Protein AF-F4G3K6-F1 (afdb_monomer_lite)

Organism: Metallosphaera cuprina (strain Ar-4) (NCBI:txid1006006)

Foldseek 3Di:
DDDDDPPPCPQAPFAPQDPVNLVVLVVVLVVCVVVVVDDDDPDSSVSLVSLLVSLLCCLVPCPVDDPVVNLVVNCVSCVPSHNLRPARDLVSVLVSCVVPVVCLVVLLVSLLVSLVPPQPPDQDPAPVSLLVSVLVSVCRNHVDPDSPQWDWADDPQKIKIKGFLLVNFFSCFVRHVQVSVVSSCVVSPWAWPDFDDGNGITMTMTGDDD

Sequence (210 aa):
MSKKKNDNSKGRVLLPVNKRHELELKEIMKQMIDRGYLSKTSDWKSFIDEAIESLITLVKVSPEHSFAERVEIFRDLYSSKLMGLVPFPLNSLQEIIEKYPEFSNEIVSIYFSLFKHNFLIDTPNNISEMLSLVKRFFIAITPLPNAQNVIVKQNGSCGTFIIFASYFGKNLSERVYLPLLRSILDEIKAEVKSLKGDNITIEAVVCTRS

Structure (mmCIF, N/CA/C/O backbone):
data_AF-F4G3K6-F1
#
_entry.id   AF-F4G3K6-F1
#
loop_
_atom_site.group_PDB
_atom_site.id
_atom_site.type_symbol
_atom_site.label_atom_id
_atom_site.label_alt_id
_atom_site.label_comp_id
_atom_site.label_asym_id
_atom_site.label_entity_id
_atom_site.label_seq_id
_atom_site.pdbx_PDB_ins_code
_atom_site.Cartn_x
_atom_site.Cartn_y
_atom_site.Cartn_z
_atom_site.occupancy
_atom_site.B_iso_or_equiv
_atom_site.auth_seq_id
_atom_site.auth_comp_id
_atom_site.auth_asym_id
_atom_site.auth_atom_id
_atom_site.pdbx_PDB_model_num
ATOM 1 N N . MET A 1 1 ? 35.139 -30.779 7.450 1.00 32.25 1 MET A N 1
ATOM 2 C CA . MET A 1 1 ? 34.405 -29.639 8.048 1.00 32.25 1 MET A CA 1
ATOM 3 C C . MET A 1 1 ? 33.811 -28.806 6.924 1.00 32.25 1 MET A C 1
ATOM 5 O O . MET A 1 1 ? 34.507 -27.992 6.331 1.00 32.25 1 MET A O 1
ATOM 9 N N . SER A 1 2 ? 32.555 -29.065 6.569 1.00 29.67 2 SER A N 1
ATOM 10 C CA . SER A 1 2 ? 31.879 -28.343 5.489 1.00 29.67 2 SER A CA 1
ATOM 11 C C . SER A 1 2 ? 31.323 -27.031 6.033 1.00 29.67 2 SER A C 1
ATOM 13 O O . SER A 1 2 ? 30.461 -27.033 6.911 1.00 29.67 2 SER A O 1
ATOM 15 N N . LYS A 1 3 ? 31.851 -25.908 5.535 1.00 31.09 3 LYS A N 1
ATOM 16 C CA . LYS A 1 3 ? 31.335 -24.564 5.809 1.00 31.09 3 LYS A CA 1
ATOM 17 C C . LYS A 1 3 ? 29.882 -24.499 5.329 1.00 31.09 3 LYS A C 1
ATOM 19 O O 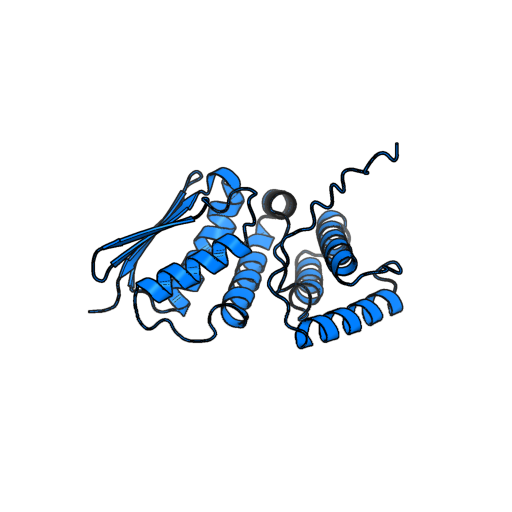. LYS A 1 3 ? 29.634 -24.514 4.125 1.00 31.09 3 LYS A O 1
ATOM 24 N N . LYS A 1 4 ? 28.930 -24.429 6.265 1.00 29.78 4 LYS A N 1
ATOM 25 C CA . LYS A 1 4 ? 27.552 -24.016 5.977 1.00 29.78 4 LYS A CA 1
ATOM 26 C C . LYS A 1 4 ? 27.622 -22.606 5.390 1.00 29.78 4 LYS A C 1
ATOM 28 O O . LYS A 1 4 ? 27.988 -21.665 6.091 1.00 29.78 4 LYS A O 1
ATOM 33 N N . LYS A 1 5 ? 27.335 -22.481 4.093 1.00 32.91 5 LYS A N 1
ATOM 34 C CA . LYS A 1 5 ? 27.009 -21.195 3.476 1.00 32.91 5 LYS A CA 1
ATOM 35 C C . LYS A 1 5 ? 25.833 -20.622 4.265 1.00 32.91 5 LYS A C 1
ATOM 37 O O . LYS A 1 5 ? 24.791 -21.265 4.349 1.00 32.91 5 LYS A O 1
ATOM 42 N N . ASN A 1 6 ? 26.039 -19.461 4.879 1.00 28.31 6 ASN A N 1
ATOM 43 C CA . ASN A 1 6 ? 24.948 -18.635 5.375 1.00 28.31 6 ASN A CA 1
ATOM 44 C C . ASN A 1 6 ? 24.113 -18.247 4.158 1.00 28.31 6 ASN A C 1
ATOM 46 O O . ASN A 1 6 ? 24.557 -17.460 3.320 1.00 28.31 6 ASN A O 1
ATOM 50 N N . ASP A 1 7 ? 22.949 -18.869 4.048 1.00 32.28 7 ASP A N 1
ATOM 51 C CA . ASP A 1 7 ? 21.944 -18.547 3.056 1.00 32.28 7 ASP A CA 1
ATOM 52 C C . ASP A 1 7 ? 21.318 -17.209 3.460 1.00 32.28 7 ASP A C 1
ATOM 54 O O . ASP A 1 7 ? 20.392 -17.131 4.263 1.00 32.28 7 ASP A O 1
ATOM 58 N N . ASN A 1 8 ? 21.907 -16.119 2.970 1.00 32.47 8 ASN A N 1
ATOM 59 C CA . ASN A 1 8 ? 21.356 -14.771 3.074 1.00 32.47 8 ASN A CA 1
ATOM 60 C C . ASN A 1 8 ? 20.236 -14.589 2.034 1.00 32.47 8 ASN A C 1
ATOM 62 O O . ASN A 1 8 ? 20.185 -13.579 1.333 1.00 32.47 8 ASN A O 1
ATOM 66 N N . SER A 1 9 ? 19.321 -15.555 1.924 1.00 35.50 9 SER A N 1
ATOM 67 C CA . SER A 1 9 ? 18.089 -15.403 1.161 1.00 35.50 9 SER A CA 1
ATOM 68 C C . SER A 1 9 ? 17.163 -14.450 1.925 1.00 35.50 9 SER A C 1
ATOM 70 O O . SER A 1 9 ? 16.192 -14.860 2.562 1.00 35.50 9 SER A O 1
ATOM 72 N N . LYS A 1 10 ? 17.470 -13.149 1.886 1.00 38.12 10 LYS A N 1
ATOM 73 C CA . LYS A 1 10 ? 16.529 -12.073 2.221 1.00 38.12 10 LYS A CA 1
ATOM 74 C C . LYS A 1 10 ? 15.458 -12.003 1.126 1.00 38.12 10 LYS A C 1
ATOM 76 O O . LYS A 1 10 ? 15.340 -11.005 0.427 1.00 38.12 10 LYS A O 1
ATOM 81 N N . GLY A 1 11 ? 14.724 -13.096 0.936 1.00 43.34 11 GLY A N 1
ATOM 82 C CA . GLY A 1 11 ? 13.538 -13.103 0.097 1.00 43.34 11 GLY A CA 1
ATOM 83 C C . GLY A 1 11 ? 12.488 -12.200 0.732 1.00 43.34 11 GLY A C 1
ATOM 84 O O . GLY A 1 11 ? 12.321 -12.199 1.956 1.00 43.34 11 GLY A O 1
ATOM 85 N N . ARG A 1 12 ? 11.799 -11.407 -0.091 1.00 53.72 12 ARG A N 1
ATOM 86 C CA . ARG A 1 12 ? 10.642 -10.628 0.359 1.00 53.72 12 ARG A CA 1
ATOM 87 C C . ARG A 1 12 ? 9.586 -11.570 0.940 1.00 53.72 12 ARG A C 1
ATOM 89 O O . ARG A 1 12 ? 9.411 -12.697 0.473 1.00 53.72 12 ARG A O 1
ATOM 96 N N . VAL A 1 13 ? 8.865 -11.099 1.954 1.00 52.12 13 VAL A N 1
ATOM 97 C CA . VAL A 1 13 ? 7.686 -11.807 2.459 1.00 52.12 13 VAL A CA 1
ATOM 98 C C . VAL A 1 13 ? 6.598 -11.675 1.400 1.00 52.12 13 VAL A C 1
ATOM 100 O O . VAL A 1 13 ? 5.958 -10.634 1.280 1.00 52.12 13 VAL A O 1
ATOM 103 N N . LEU A 1 14 ? 6.429 -12.718 0.591 1.00 56.72 14 LEU A N 1
ATOM 104 C CA . LEU A 1 14 ? 5.283 -12.834 -0.301 1.00 56.72 14 LEU A CA 1
ATOM 105 C C . LEU A 1 14 ? 4.022 -12.991 0.554 1.00 56.72 14 LEU A C 1
ATOM 107 O O . LEU A 1 14 ? 4.034 -13.727 1.547 1.00 56.72 14 LEU A O 1
ATOM 111 N N . LEU A 1 15 ? 2.929 -12.324 0.165 1.00 56.03 15 LEU A N 1
ATOM 112 C CA . LEU A 1 15 ? 1.615 -12.642 0.721 1.00 56.03 15 LEU A CA 1
ATOM 113 C C . LEU A 1 15 ? 1.357 -14.150 0.559 1.00 56.03 15 LEU A C 1
ATOM 115 O O . LEU A 1 15 ? 1.820 -14.726 -0.425 1.00 56.03 15 LEU A O 1
ATOM 119 N N . PRO A 1 16 ? 0.639 -14.814 1.482 1.00 55.28 16 PRO A N 1
ATOM 120 C CA . PRO A 1 16 ? 0.283 -16.219 1.325 1.00 55.28 16 PRO A CA 1
ATOM 121 C C . PRO A 1 16 ? -0.436 -16.448 -0.011 1.00 55.28 16 PRO A C 1
ATOM 123 O O . PRO A 1 16 ? -1.607 -16.111 -0.180 1.00 55.28 16 PRO A O 1
ATOM 126 N N . VAL A 1 17 ? 0.286 -17.008 -0.979 1.00 58.66 17 VAL A N 1
ATOM 127 C CA . VAL A 1 17 ? -0.231 -17.304 -2.313 1.00 58.66 17 VAL A CA 1
ATOM 128 C C . VAL A 1 17 ? -0.904 -18.671 -2.243 1.00 58.66 17 VAL A C 1
ATOM 130 O O . VAL A 1 17 ? -0.267 -19.671 -1.913 1.00 58.66 17 VAL A O 1
ATOM 133 N N . ASN A 1 18 ? -2.209 -18.736 -2.511 1.00 60.22 18 ASN A N 1
ATOM 134 C CA . ASN A 1 18 ? -2.885 -20.027 -2.611 1.00 60.22 18 ASN A CA 1
ATOM 135 C C . ASN A 1 18 ? -2.403 -20.782 -3.873 1.00 60.22 18 ASN A C 1
ATOM 137 O O . ASN A 1 18 ? -1.898 -20.179 -4.820 1.00 60.22 18 ASN A O 1
ATOM 141 N N . LYS A 1 19 ? -2.580 -22.110 -3.920 1.00 68.12 19 LYS A N 1
ATOM 142 C CA . LYS A 1 19 ? -2.112 -22.938 -5.054 1.00 68.12 19 LYS A CA 1
ATOM 143 C C . LYS A 1 19 ? -2.652 -22.482 -6.415 1.00 68.12 19 LYS A C 1
ATOM 145 O O . LYS A 1 19 ? -1.994 -22.684 -7.428 1.00 68.12 19 LYS A O 1
ATOM 150 N N . ARG A 1 20 ? -3.846 -21.886 -6.445 1.00 61.09 20 ARG A N 1
ATOM 151 C CA . ARG A 1 20 ? -4.454 -21.361 -7.670 1.00 61.09 20 ARG A CA 1
ATOM 152 C C . ARG A 1 20 ? -3.696 -20.132 -8.175 1.00 61.09 20 ARG A C 1
ATOM 154 O O . ARG A 1 20 ? -3.314 -20.105 -9.336 1.00 61.09 20 ARG A O 1
ATOM 161 N N . HIS A 1 21 ? -3.422 -19.169 -7.301 1.00 59.19 21 HIS A N 1
ATOM 162 C CA . HIS A 1 21 ? -2.632 -17.985 -7.627 1.00 59.19 21 HIS A CA 1
ATOM 163 C C . HIS A 1 21 ? -1.200 -18.363 -8.030 1.00 59.19 21 HIS A C 1
ATOM 165 O O . HIS A 1 21 ? -0.659 -17.777 -8.956 1.00 59.19 21 HIS A O 1
ATOM 171 N N . GLU A 1 22 ? -0.601 -19.385 -7.411 1.00 65.62 22 GLU A N 1
ATOM 172 C CA . GLU A 1 22 ? 0.724 -19.878 -7.814 1.00 65.62 22 GLU A CA 1
ATOM 173 C C . GLU A 1 22 ? 0.734 -20.412 -9.259 1.00 65.62 22 GLU A C 1
ATOM 175 O O . GLU A 1 22 ? 1.668 -20.146 -10.015 1.00 65.62 22 GLU A O 1
ATOM 180 N N . LEU A 1 23 ? -0.307 -21.147 -9.664 1.00 67.19 23 LEU A N 1
ATOM 181 C CA . LEU A 1 23 ? -0.449 -21.636 -11.040 1.00 67.19 23 LEU A CA 1
ATOM 182 C C . LEU A 1 23 ? -0.657 -20.489 -12.036 1.00 67.19 23 LEU A C 1
ATOM 184 O O . LEU A 1 23 ? -0.037 -20.486 -13.096 1.00 67.19 23 LEU A O 1
ATOM 188 N N . GLU A 1 24 ? -1.481 -19.502 -11.680 1.00 60.66 24 GLU A N 1
ATOM 189 C CA . GLU A 1 24 ? -1.705 -18.304 -12.498 1.00 60.66 24 GLU A CA 1
ATOM 190 C C . GLU A 1 24 ? -0.399 -17.501 -12.671 1.00 60.66 24 GLU A C 1
ATOM 192 O O . GLU A 1 24 ? -0.051 -17.120 -13.789 1.00 60.66 24 GLU A O 1
ATOM 197 N N . LEU A 1 25 ? 0.383 -17.333 -11.597 1.00 65.88 25 LEU A N 1
ATOM 198 C CA . LEU A 1 25 ? 1.692 -16.670 -11.625 1.00 65.88 25 LEU A CA 1
ATOM 199 C C . LEU A 1 25 ? 2.690 -17.380 -12.546 1.00 65.88 25 LEU A C 1
ATOM 201 O O . LEU A 1 25 ? 3.390 -16.729 -13.321 1.00 65.88 25 LEU A O 1
ATOM 205 N N . LYS A 1 26 ? 2.737 -18.715 -12.492 1.00 70.75 26 LYS A N 1
ATOM 206 C CA . LYS A 1 26 ? 3.597 -19.531 -13.361 1.00 70.75 26 LYS A CA 1
ATOM 207 C C . LYS A 1 26 ? 3.221 -19.412 -14.838 1.00 70.75 26 LYS A C 1
ATOM 209 O O . LYS A 1 26 ? 4.112 -19.387 -15.685 1.00 70.75 26 LYS A O 1
ATOM 214 N N . GLU A 1 27 ? 1.930 -19.321 -15.149 1.00 68.44 27 GLU A N 1
ATOM 215 C CA . GLU A 1 27 ? 1.467 -19.177 -16.531 1.00 68.44 27 GLU A CA 1
ATOM 216 C C . GLU A 1 27 ? 1.848 -17.815 -17.116 1.00 68.44 27 GLU A C 1
ATOM 218 O O . GLU A 1 27 ? 2.328 -17.737 -18.245 1.00 68.44 27 GLU A O 1
ATOM 223 N N . ILE A 1 28 ? 1.721 -16.731 -16.350 1.00 61.53 28 ILE A N 1
ATOM 224 C CA . ILE A 1 28 ? 2.100 -15.420 -16.887 1.00 61.53 28 ILE A CA 1
ATOM 225 C C . ILE A 1 28 ? 3.625 -15.233 -16.898 1.00 61.53 28 ILE A C 1
ATOM 227 O O . ILE A 1 28 ? 4.147 -14.631 -17.836 1.00 61.53 28 ILE A O 1
ATOM 231 N N . MET A 1 29 ? 4.365 -15.823 -15.949 1.00 67.12 29 MET A N 1
ATOM 232 C CA . MET A 1 29 ? 5.828 -15.928 -16.046 1.00 67.12 29 MET A CA 1
ATOM 233 C C . MET A 1 29 ? 6.249 -16.495 -17.403 1.00 67.12 29 MET A C 1
ATOM 235 O O . MET A 1 29 ? 7.098 -15.919 -18.083 1.00 67.12 29 MET A O 1
ATOM 239 N N . LYS A 1 30 ? 5.600 -17.580 -17.837 1.00 68.38 30 LYS A N 1
ATOM 240 C CA . LYS A 1 30 ? 5.835 -18.181 -19.151 1.00 68.38 30 LYS A CA 1
ATOM 241 C C . LYS A 1 30 ? 5.518 -17.205 -20.291 1.00 68.38 30 LYS A C 1
ATOM 243 O O . LYS A 1 30 ? 6.352 -17.025 -21.169 1.00 68.38 30 LYS A O 1
ATOM 248 N N . GLN A 1 31 ? 4.383 -16.504 -20.238 1.00 59.69 31 GLN A N 1
ATOM 249 C CA . GLN A 1 31 ? 4.015 -15.508 -21.256 1.00 59.69 31 GLN A CA 1
ATOM 250 C C . GLN A 1 31 ? 5.006 -14.334 -21.350 1.00 59.69 31 GLN A C 1
ATOM 252 O O . GLN A 1 31 ? 5.280 -13.856 -22.448 1.00 59.69 31 GLN A O 1
ATOM 257 N N . MET A 1 32 ? 5.550 -13.853 -20.228 1.00 56.53 32 MET A N 1
ATOM 258 C CA . MET A 1 32 ? 6.531 -12.758 -20.222 1.00 56.53 32 MET A CA 1
ATOM 259 C C . MET A 1 32 ? 7.898 -13.193 -20.760 1.00 56.53 32 MET A C 1
ATOM 261 O O . MET A 1 32 ? 8.538 -12.418 -21.472 1.00 56.53 32 MET A O 1
ATOM 265 N N . ILE A 1 33 ? 8.312 -14.432 -20.475 1.00 63.88 33 ILE A N 1
ATOM 266 C CA . ILE A 1 33 ? 9.505 -15.049 -21.074 1.00 63.88 33 ILE A CA 1
ATOM 267 C C . ILE A 1 33 ? 9.313 -15.197 -22.589 1.00 63.88 33 ILE A C 1
ATOM 269 O O . ILE A 1 33 ? 10.181 -14.788 -23.357 1.00 63.88 33 ILE A O 1
ATOM 273 N N . ASP A 1 34 ? 8.162 -15.715 -23.025 1.00 63.72 34 ASP A N 1
ATOM 274 C CA . ASP A 1 34 ? 7.855 -15.928 -24.446 1.00 63.72 34 ASP A CA 1
ATOM 275 C C . ASP A 1 34 ? 7.817 -14.607 -25.239 1.00 63.72 34 ASP A C 1
ATOM 277 O O . ASP A 1 34 ? 8.169 -14.575 -26.418 1.00 63.72 34 ASP A O 1
ATOM 281 N N . ARG A 1 35 ? 7.433 -13.500 -24.591 1.00 54.06 35 ARG A N 1
ATOM 282 C CA . ARG A 1 35 ? 7.430 -12.146 -25.175 1.00 54.06 35 ARG A CA 1
ATOM 283 C C . ARG A 1 35 ? 8.773 -11.411 -25.062 1.00 54.06 35 ARG A C 1
ATOM 285 O O . ARG A 1 35 ? 8.878 -10.284 -25.532 1.00 54.06 35 ARG A O 1
ATOM 292 N N . GLY A 1 36 ? 9.788 -12.021 -24.449 1.00 52.25 36 GLY A N 1
ATOM 293 C CA . GLY A 1 36 ? 11.125 -11.437 -24.312 1.00 52.25 36 GLY A CA 1
ATOM 294 C C . GLY A 1 36 ? 11.237 -10.315 -23.276 1.00 52.25 36 GLY A C 1
ATOM 295 O O . GLY A 1 36 ? 12.248 -9.618 -23.252 1.00 52.25 36 GLY A O 1
ATOM 296 N N . TYR A 1 37 ? 10.232 -10.136 -22.412 1.00 48.31 37 TYR A N 1
ATOM 297 C CA . TYR A 1 37 ? 10.281 -9.141 -21.336 1.00 48.31 37 TYR A CA 1
ATOM 298 C C . TYR A 1 37 ? 11.152 -9.584 -20.159 1.00 48.31 37 TYR A C 1
ATOM 300 O O . TYR A 1 37 ? 11.571 -8.742 -19.371 1.00 48.31 37 TYR A O 1
ATOM 308 N N . LEU A 1 38 ? 11.412 -10.888 -20.023 1.00 55.44 38 LEU A N 1
ATOM 309 C CA . LEU A 1 38 ? 12.203 -11.459 -18.936 1.00 55.44 38 LEU A CA 1
ATOM 310 C C . LEU A 1 38 ? 13.136 -12.563 -19.424 1.00 55.44 38 LEU A C 1
ATOM 312 O O . LEU A 1 38 ? 12.869 -13.249 -20.414 1.00 55.44 38 LEU A O 1
ATOM 316 N N . SER A 1 39 ? 14.229 -12.747 -18.686 1.00 59.75 39 SER A N 1
ATOM 317 C CA . SER A 1 39 ? 15.141 -13.870 -18.881 1.00 59.75 39 SER A CA 1
ATOM 318 C C . SER A 1 39 ? 14.511 -15.175 -18.370 1.00 59.75 39 SER A C 1
ATOM 320 O O . SER A 1 39 ? 13.547 -15.155 -17.606 1.00 59.75 39 SER A O 1
ATOM 322 N N . LYS A 1 40 ? 15.019 -16.341 -18.795 1.00 63.19 40 LYS A N 1
ATOM 323 C CA . LYS A 1 40 ? 14.547 -17.627 -18.254 1.00 63.19 40 LYS A CA 1
ATOM 324 C C . LYS A 1 40 ? 14.934 -17.739 -16.775 1.00 63.19 40 LYS A C 1
ATOM 326 O O . LYS A 1 40 ? 16.057 -18.133 -16.467 1.00 63.19 40 LYS A O 1
ATOM 331 N N . THR A 1 41 ? 13.997 -17.441 -15.881 1.00 61.78 41 THR A N 1
ATOM 332 C CA . THR A 1 41 ? 14.147 -17.660 -14.437 1.00 61.78 41 THR A CA 1
ATOM 333 C C . THR A 1 41 ? 13.779 -19.102 -14.072 1.00 61.78 41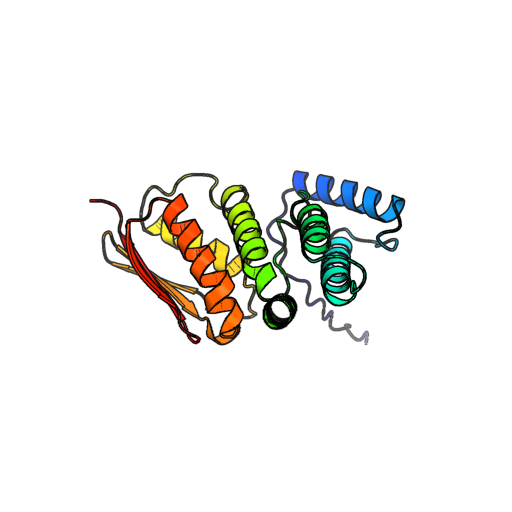 THR A C 1
ATOM 335 O O . THR A 1 41 ? 13.002 -19.761 -14.768 1.00 61.78 41 THR A O 1
ATOM 338 N N . SER A 1 42 ? 14.368 -19.634 -12.998 1.00 58.12 42 SER A N 1
ATOM 339 C CA . SER A 1 42 ? 14.139 -21.016 -12.544 1.00 58.12 42 SER A CA 1
ATOM 340 C C . SER A 1 42 ? 13.011 -21.159 -11.512 1.00 58.12 42 SER A C 1
ATOM 342 O O . SER A 1 42 ? 12.557 -22.280 -11.280 1.00 58.12 42 SER A O 1
ATOM 344 N N . ASP A 1 43 ? 12.537 -20.058 -10.913 1.00 72.38 43 ASP A N 1
ATOM 345 C CA . ASP A 1 43 ? 11.478 -20.049 -9.895 1.00 72.38 43 ASP A CA 1
ATOM 346 C C . ASP A 1 43 ? 10.544 -18.833 -10.031 1.00 72.38 43 ASP A C 1
ATOM 348 O O . ASP A 1 43 ? 10.973 -17.714 -10.323 1.00 72.38 43 ASP A O 1
ATOM 352 N N . TRP A 1 44 ? 9.254 -19.046 -9.756 1.00 66.75 44 TRP A N 1
ATOM 353 C CA . TRP A 1 44 ? 8.210 -18.024 -9.874 1.00 66.75 44 TRP A CA 1
ATOM 354 C C . TRP A 1 44 ? 8.372 -16.893 -8.851 1.00 66.75 44 TRP A C 1
ATOM 356 O O . TRP A 1 44 ? 7.930 -15.772 -9.097 1.00 66.75 44 TRP A O 1
ATOM 366 N N . LYS A 1 45 ? 9.025 -17.155 -7.711 1.00 69.00 45 LYS A N 1
ATOM 367 C CA . LYS A 1 45 ? 9.325 -16.114 -6.718 1.00 69.00 45 LYS A CA 1
ATOM 368 C C . LYS A 1 45 ? 10.397 -15.157 -7.231 1.00 69.00 45 LYS A C 1
ATOM 370 O O . LYS A 1 45 ? 10.229 -13.950 -7.115 1.00 69.00 45 LYS A O 1
ATOM 375 N N . SER A 1 46 ? 11.446 -15.686 -7.860 1.00 67.75 46 SER A N 1
ATOM 376 C CA . SER A 1 46 ? 12.478 -14.874 -8.517 1.00 67.75 46 SER A CA 1
ATOM 377 C C . SER A 1 46 ? 11.922 -14.104 -9.717 1.00 67.75 46 SER A C 1
ATOM 379 O O . SER A 1 46 ? 12.294 -12.958 -9.929 1.00 67.75 46 SER A O 1
ATOM 381 N N . PHE A 1 47 ? 10.962 -14.680 -10.448 1.00 67.75 47 PHE A N 1
ATOM 382 C CA . PHE A 1 47 ? 10.223 -13.970 -11.497 1.00 67.75 47 PHE A CA 1
ATOM 383 C C . PHE A 1 47 ? 9.486 -12.725 -10.976 1.00 67.75 47 PHE A C 1
ATOM 385 O O . PHE A 1 47 ? 9.503 -11.693 -11.639 1.00 67.75 47 PHE A O 1
ATOM 392 N N . ILE A 1 48 ? 8.869 -12.788 -9.792 1.00 67.62 48 ILE A N 1
ATOM 393 C CA . ILE A 1 48 ? 8.217 -11.619 -9.180 1.00 67.62 48 ILE A CA 1
ATOM 394 C C . ILE A 1 48 ? 9.245 -10.527 -8.883 1.00 67.62 48 ILE A C 1
ATOM 396 O O . ILE A 1 48 ? 8.981 -9.354 -9.143 1.00 67.62 48 ILE A O 1
ATOM 400 N N . ASP A 1 49 ? 10.408 -10.898 -8.347 1.00 66.56 49 ASP A N 1
ATOM 401 C CA . ASP A 1 49 ? 11.475 -9.938 -8.071 1.00 66.56 49 ASP A CA 1
ATOM 402 C C . ASP A 1 49 ? 11.958 -9.263 -9.367 1.00 66.56 49 ASP A C 1
ATOM 404 O O . ASP A 1 49 ? 11.974 -8.032 -9.431 1.00 66.56 49 ASP A O 1
ATOM 408 N N . GLU A 1 50 ? 12.240 -10.042 -10.417 1.00 66.50 50 GLU A N 1
ATOM 409 C CA . GLU A 1 50 ? 12.676 -9.534 -11.727 1.00 66.50 50 GLU A CA 1
ATOM 410 C C . GLU A 1 50 ? 11.602 -8.691 -12.431 1.00 66.50 50 GLU A C 1
ATOM 412 O O . GLU A 1 50 ? 11.919 -7.682 -13.062 1.00 66.50 50 GLU A O 1
ATOM 417 N N . ALA A 1 51 ? 10.321 -9.048 -12.309 1.00 66.31 51 ALA A N 1
ATOM 418 C CA . ALA A 1 51 ? 9.222 -8.271 -12.876 1.00 66.31 51 ALA A CA 1
ATOM 419 C C . ALA A 1 51 ? 9.013 -6.939 -12.129 1.00 66.31 51 ALA A C 1
ATOM 421 O O . ALA A 1 51 ? 8.803 -5.913 -12.779 1.00 66.31 51 ALA A O 1
ATOM 422 N N . ILE A 1 52 ? 9.158 -6.905 -10.793 1.00 69.00 52 ILE A N 1
ATOM 423 C CA . ILE A 1 52 ? 9.134 -5.648 -10.023 1.00 69.00 52 ILE A CA 1
ATOM 424 C C . ILE A 1 52 ? 10.340 -4.781 -10.399 1.00 69.00 52 ILE A C 1
ATOM 426 O O . ILE A 1 52 ? 10.191 -3.577 -10.593 1.00 69.00 52 ILE A O 1
ATOM 430 N N . GLU A 1 53 ? 11.532 -5.366 -10.518 1.00 69.31 53 GLU A N 1
ATOM 431 C CA . GLU A 1 53 ? 12.739 -4.635 -10.921 1.00 69.31 53 GLU A CA 1
ATOM 432 C C . GLU A 1 53 ? 12.633 -4.083 -12.345 1.00 69.31 53 GLU A C 1
ATOM 434 O O . GLU A 1 53 ? 12.976 -2.921 -12.580 1.00 69.31 53 GLU A O 1
ATOM 439 N N . SER A 1 54 ? 12.093 -4.866 -13.278 1.00 65.94 54 SER A N 1
ATOM 440 C CA . SER A 1 54 ? 11.833 -4.441 -14.656 1.00 65.94 54 SER A CA 1
ATOM 441 C C . SER A 1 54 ? 10.818 -3.302 -14.702 1.00 65.94 54 SER A C 1
ATOM 443 O O . SER A 1 54 ? 11.042 -2.312 -15.391 1.00 65.94 54 SER A O 1
ATOM 445 N N . LEU A 1 55 ? 9.754 -3.375 -13.899 1.00 69.44 55 LEU A N 1
ATOM 446 C CA . LEU A 1 55 ? 8.767 -2.308 -13.748 1.00 69.44 55 LEU A CA 1
ATOM 447 C C . LEU A 1 55 ? 9.382 -1.018 -13.185 1.00 69.44 55 LEU A C 1
ATOM 449 O O . LEU A 1 55 ? 9.193 0.059 -13.750 1.00 69.44 55 LEU A O 1
ATOM 453 N N . ILE A 1 56 ? 10.157 -1.120 -12.099 1.00 69.38 56 ILE A N 1
ATOM 454 C CA . ILE A 1 56 ? 10.869 0.016 -11.490 1.00 69.38 56 ILE A CA 1
ATOM 455 C C . ILE A 1 56 ? 11.813 0.651 -12.511 1.00 69.38 56 ILE A C 1
ATOM 457 O O . ILE A 1 56 ? 11.875 1.875 -12.629 1.00 69.38 56 ILE A O 1
ATOM 461 N N . THR A 1 57 ? 12.546 -0.179 -13.249 1.00 68.62 57 THR A N 1
ATOM 462 C CA . THR A 1 57 ? 13.480 0.261 -14.283 1.00 68.62 57 THR A CA 1
ATOM 463 C C . THR A 1 57 ? 12.721 0.999 -15.375 1.00 68.62 57 THR A C 1
ATOM 465 O O . THR A 1 57 ? 13.031 2.149 -15.657 1.00 68.62 57 THR A O 1
ATOM 468 N N . LEU A 1 58 ? 11.651 0.421 -15.911 1.00 67.06 58 LEU A N 1
ATOM 469 C CA . LEU A 1 58 ? 10.886 1.012 -17.003 1.00 67.06 58 LEU A CA 1
ATOM 470 C C . LEU A 1 58 ? 10.265 2.368 -16.620 1.00 67.06 58 LEU A C 1
ATOM 472 O O . LEU A 1 58 ? 10.329 3.304 -17.416 1.00 67.06 58 LEU A O 1
ATOM 476 N N . VAL A 1 59 ? 9.791 2.535 -15.380 1.00 67.31 59 VAL A N 1
ATOM 477 C CA . VAL A 1 59 ? 9.366 3.849 -14.853 1.00 67.31 59 VAL A CA 1
ATOM 478 C C . VAL A 1 59 ? 10.548 4.825 -14.733 1.00 67.31 59 VAL A C 1
ATOM 480 O O . VAL A 1 59 ? 10.416 6.015 -15.023 1.00 67.31 59 VAL A O 1
ATOM 483 N N . LYS A 1 60 ? 11.729 4.350 -14.322 1.00 67.25 60 LYS A N 1
ATOM 484 C CA . LYS A 1 60 ? 12.915 5.192 -14.089 1.00 67.25 60 LYS A CA 1
ATOM 485 C C . LYS A 1 60 ? 13.639 5.645 -15.359 1.00 67.25 60 LYS A C 1
ATOM 487 O O . LYS A 1 60 ? 14.115 6.783 -15.362 1.00 67.25 60 LYS A O 1
ATOM 492 N N . VAL A 1 61 ? 13.761 4.782 -16.370 1.00 65.06 61 VAL A N 1
ATOM 493 C CA . VAL A 1 61 ? 14.611 4.965 -17.569 1.00 65.06 61 VAL A CA 1
ATOM 494 C C . VAL A 1 61 ? 13.835 5.062 -18.884 1.00 65.06 61 VAL A C 1
ATOM 496 O O . VAL A 1 61 ? 14.438 4.926 -19.939 1.00 65.06 61 VAL A O 1
ATOM 499 N N . SER A 1 62 ? 12.534 5.366 -18.860 1.00 58.75 62 SER A N 1
ATOM 500 C CA . SER A 1 62 ? 11.772 5.666 -20.087 1.00 58.75 62 SER A CA 1
ATOM 501 C C . SER A 1 62 ? 11.592 7.176 -20.307 1.00 58.75 62 SER A C 1
ATOM 503 O O . SER A 1 62 ? 10.503 7.688 -20.028 1.00 58.75 62 SER A O 1
ATOM 505 N N . PRO A 1 63 ? 12.612 7.918 -20.792 1.00 54.75 63 PRO A N 1
ATOM 506 C CA . PRO A 1 63 ? 12.466 9.326 -21.160 1.00 54.75 63 PRO A CA 1
ATOM 507 C C . PRO A 1 63 ? 11.616 9.516 -22.428 1.00 54.75 63 PRO A C 1
ATOM 509 O O . PRO A 1 63 ? 11.000 10.563 -22.574 1.00 54.75 63 PRO A O 1
ATOM 512 N N . GLU A 1 64 ? 11.532 8.495 -23.289 1.00 61.09 64 GLU A N 1
ATOM 513 C CA . GLU A 1 64 ? 10.807 8.530 -24.573 1.00 61.09 64 GLU A CA 1
ATOM 514 C C . GLU A 1 64 ? 9.282 8.374 -24.446 1.00 61.09 64 GLU A C 1
ATOM 516 O O . GLU A 1 64 ? 8.555 8.622 -25.400 1.00 61.09 64 GLU A O 1
ATOM 521 N N . HIS A 1 65 ? 8.780 7.958 -23.280 1.00 69.06 65 HIS A N 1
ATOM 522 C CA . HIS A 1 65 ? 7.345 7.772 -23.054 1.00 69.06 65 HIS A CA 1
ATOM 523 C C . HIS A 1 65 ? 6.754 8.997 -22.349 1.00 69.06 65 HIS A C 1
ATOM 525 O O . HIS A 1 65 ? 7.372 9.588 -21.457 1.00 69.06 65 HIS A O 1
ATOM 531 N N . SER A 1 66 ? 5.530 9.370 -22.694 1.00 79.62 66 SER A N 1
ATOM 532 C CA . SER A 1 66 ? 4.739 10.327 -21.925 1.00 79.62 66 SER A CA 1
ATOM 533 C C . SER A 1 66 ? 4.401 9.771 -20.535 1.00 79.62 66 SER A C 1
ATOM 535 O O . SER A 1 66 ? 4.502 8.573 -20.260 1.00 79.62 66 SER A O 1
ATOM 537 N N . PHE A 1 67 ? 3.986 10.649 -19.618 1.00 72.88 67 PHE A N 1
ATOM 538 C CA . PHE A 1 67 ? 3.533 10.212 -18.296 1.00 72.88 67 PHE A CA 1
ATOM 539 C C . PHE A 1 67 ? 2.351 9.235 -18.385 1.00 72.88 67 PHE A C 1
ATOM 541 O O . PHE A 1 67 ? 2.370 8.212 -17.707 1.00 72.88 67 PHE A O 1
ATOM 548 N N . ALA A 1 68 ? 1.373 9.519 -19.251 1.00 74.62 68 ALA A N 1
ATOM 549 C CA . ALA A 1 68 ? 0.203 8.666 -19.442 1.00 74.62 68 ALA A CA 1
ATOM 550 C C . ALA A 1 68 ? 0.597 7.252 -19.899 1.00 74.62 68 ALA A C 1
ATOM 552 O O . ALA A 1 68 ? 0.150 6.279 -19.302 1.00 74.62 68 ALA A O 1
ATOM 553 N N . GLU A 1 69 ? 1.512 7.139 -20.863 1.00 71.56 69 GLU A N 1
ATOM 554 C CA . GLU A 1 69 ? 2.005 5.842 -21.350 1.00 71.56 69 GLU A CA 1
ATOM 555 C C . GLU A 1 69 ? 2.775 5.077 -20.267 1.00 71.56 69 GLU A C 1
ATOM 557 O O . GLU A 1 69 ? 2.583 3.875 -20.095 1.00 71.56 69 GLU A O 1
ATOM 562 N N . ARG A 1 70 ? 3.613 5.761 -19.471 1.00 70.44 70 ARG A N 1
ATOM 563 C CA . ARG A 1 70 ? 4.294 5.119 -18.333 1.00 70.44 70 ARG A CA 1
ATOM 564 C C . ARG A 1 70 ? 3.304 4.620 -17.282 1.00 70.44 70 ARG A C 1
ATOM 566 O O . ARG A 1 70 ? 3.538 3.563 -16.703 1.00 70.44 70 ARG A O 1
ATOM 573 N N . VAL A 1 71 ? 2.222 5.358 -17.028 1.00 69.50 71 VAL A N 1
ATOM 574 C CA . VAL A 1 71 ? 1.152 4.944 -16.107 1.00 69.50 71 VAL A CA 1
ATOM 575 C C . VAL A 1 71 ? 0.370 3.759 -16.656 1.00 69.50 71 VAL A C 1
ATOM 577 O O . VAL A 1 71 ? 0.078 2.846 -15.890 1.00 69.50 71 VAL A O 1
ATOM 580 N N . GLU A 1 72 ? 0.054 3.734 -17.950 1.00 71.44 72 GLU A N 1
ATOM 581 C CA . GLU A 1 72 ? -0.614 2.591 -18.579 1.00 71.44 72 GLU A CA 1
ATOM 582 C C . GLU A 1 72 ? 0.251 1.336 -18.518 1.00 71.44 72 GLU A C 1
ATOM 584 O O . GLU A 1 72 ? -0.209 0.324 -18.003 1.00 71.44 72 GLU A O 1
ATOM 589 N N . ILE A 1 73 ? 1.528 1.412 -18.907 1.00 68.25 73 ILE A N 1
ATOM 590 C CA . ILE A 1 73 ? 2.456 0.275 -18.801 1.00 68.25 73 ILE A CA 1
ATOM 591 C C . ILE A 1 73 ? 2.587 -0.179 -17.343 1.00 68.25 73 ILE A C 1
ATOM 593 O O . ILE A 1 73 ? 2.602 -1.376 -17.045 1.00 68.25 73 ILE A O 1
ATOM 597 N N . PHE A 1 74 ? 2.657 0.780 -16.417 1.00 69.88 74 PHE A N 1
ATOM 598 C CA . PHE A 1 74 ? 2.745 0.491 -14.995 1.00 69.88 74 PHE A CA 1
ATOM 599 C C . PHE A 1 74 ? 1.498 -0.217 -14.467 1.00 69.88 74 PHE A C 1
ATOM 601 O O . PHE A 1 74 ? 1.608 -1.210 -13.746 1.00 69.88 74 PHE A O 1
ATOM 608 N N . ARG A 1 75 ? 0.312 0.265 -14.847 1.00 67.44 75 ARG A N 1
ATOM 609 C CA . ARG A 1 75 ? -0.964 -0.359 -14.508 1.00 67.44 75 ARG A CA 1
ATOM 610 C C . ARG A 1 75 ? -1.078 -1.727 -15.157 1.00 67.44 75 ARG A C 1
ATOM 612 O O . ARG A 1 75 ? -1.377 -2.669 -14.440 1.00 67.44 75 ARG A O 1
ATOM 619 N N . ASP A 1 76 ? -0.801 -1.889 -16.440 1.00 66.94 76 ASP A N 1
ATOM 620 C CA . ASP A 1 76 ? -0.901 -3.182 -17.121 1.00 66.94 76 ASP A CA 1
ATOM 621 C C . ASP A 1 76 ? -0.013 -4.236 -16.459 1.00 66.94 76 ASP A C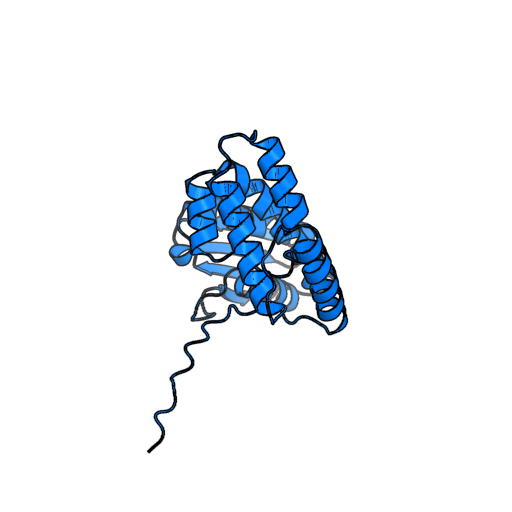 1
ATOM 623 O O . ASP A 1 76 ? -0.474 -5.334 -16.149 1.00 66.94 76 ASP A O 1
ATOM 627 N N . LEU A 1 77 ? 1.236 -3.891 -16.143 1.00 64.06 77 LEU A N 1
ATOM 628 C CA . LEU A 1 77 ? 2.155 -4.812 -15.481 1.00 64.06 77 LEU A CA 1
ATOM 629 C C . LEU A 1 77 ? 1.763 -5.071 -14.022 1.00 64.06 77 LEU A C 1
ATOM 631 O O . LEU A 1 77 ? 1.716 -6.229 -13.612 1.00 64.06 77 LEU A O 1
ATOM 635 N N . TYR A 1 78 ? 1.434 -4.037 -13.241 1.00 63.97 78 TYR A N 1
ATOM 636 C CA . TYR A 1 78 ? 1.181 -4.206 -11.808 1.00 63.97 78 TYR A CA 1
ATOM 637 C C . TYR A 1 78 ? -0.236 -4.712 -11.477 1.00 63.97 78 TYR A C 1
ATOM 639 O O . TYR A 1 78 ? -0.422 -5.488 -10.538 1.00 63.97 78 TYR A O 1
ATOM 647 N N . SER A 1 79 ? -1.238 -4.269 -12.241 1.00 58.12 79 SER A N 1
ATOM 648 C CA . SER A 1 79 ? -2.656 -4.629 -12.089 1.00 58.12 79 SER A CA 1
ATOM 649 C C . SER A 1 79 ? -3.065 -5.871 -12.879 1.00 58.12 79 SER A C 1
ATOM 651 O O . SER A 1 79 ? -4.117 -6.450 -12.588 1.00 58.12 79 SER A O 1
ATOM 653 N N . SER A 1 80 ? -2.220 -6.362 -13.800 1.00 56.00 80 SER A N 1
ATOM 654 C CA . SER A 1 80 ? -2.289 -7.777 -14.157 1.00 56.00 80 SER A CA 1
ATOM 655 C C . SER A 1 80 ? -2.244 -8.575 -12.851 1.00 56.00 80 SER A C 1
ATOM 657 O O . SER A 1 80 ? -1.493 -8.235 -11.937 1.00 56.00 80 SER A O 1
ATOM 659 N N . LYS A 1 81 ? -3.089 -9.604 -12.718 1.00 47.75 81 LYS A N 1
ATOM 660 C CA . LYS A 1 81 ? -3.356 -10.371 -11.476 1.00 47.75 81 LYS A CA 1
ATOM 661 C C . LYS A 1 81 ? -2.111 -10.950 -10.754 1.00 47.75 81 LYS A C 1
ATOM 663 O O . LYS A 1 81 ? -2.249 -11.615 -9.735 1.00 47.75 81 LYS A O 1
ATOM 668 N N . LEU A 1 82 ? -0.917 -10.695 -11.280 1.00 50.47 82 LEU A N 1
ATOM 669 C CA . LEU A 1 82 ? 0.413 -11.086 -10.846 1.00 50.47 82 LEU A CA 1
ATOM 670 C C . LEU A 1 82 ? 1.009 -10.287 -9.695 1.00 50.47 82 LEU A C 1
ATOM 672 O O . LEU A 1 82 ? 1.467 -10.881 -8.724 1.00 50.47 82 LEU A O 1
ATOM 676 N N . MET A 1 83 ? 1.088 -8.959 -9.819 1.00 58.66 83 MET A N 1
ATOM 677 C CA . MET A 1 83 ? 1.909 -8.150 -8.901 1.00 58.66 83 MET A CA 1
ATOM 678 C C . MET A 1 83 ? 1.087 -7.460 -7.828 1.00 58.66 83 MET A C 1
ATOM 680 O O . MET A 1 83 ? 1.633 -7.087 -6.795 1.00 58.66 83 MET A O 1
ATOM 684 N N . GLY A 1 84 ? -0.232 -7.372 -8.019 1.00 54.88 84 GLY A N 1
ATOM 685 C CA . GLY A 1 84 ? -1.151 -6.870 -7.004 1.00 54.88 84 GLY A CA 1
ATOM 686 C C . GLY A 1 84 ? -1.041 -7.613 -5.670 1.00 54.88 84 GLY A C 1
ATOM 687 O O . GLY A 1 84 ? -1.454 -7.069 -4.662 1.00 54.88 84 GLY A O 1
ATOM 688 N N . LEU A 1 85 ? -0.450 -8.814 -5.639 1.00 55.53 85 LEU A N 1
ATOM 689 C CA . LEU A 1 85 ? -0.207 -9.612 -4.432 1.00 55.53 85 LEU A CA 1
ATOM 690 C C . LEU A 1 85 ? 1.155 -9.346 -3.763 1.00 55.53 85 LEU A C 1
ATOM 692 O O . LEU A 1 85 ? 1.473 -9.981 -2.755 1.00 55.53 85 LEU A O 1
ATOM 696 N N . VAL A 1 86 ? 1.982 -8.453 -4.312 1.00 64.81 86 VAL A N 1
ATOM 697 C CA . VAL A 1 86 ? 3.354 -8.229 -3.842 1.00 64.81 86 VAL A CA 1
ATOM 698 C C . VAL A 1 86 ? 3.634 -6.735 -3.709 1.00 64.81 86 VAL A C 1
ATOM 700 O O . VAL A 1 86 ? 3.652 -6.016 -4.709 1.00 64.81 86 VAL A O 1
ATOM 703 N N . PRO A 1 87 ? 3.883 -6.233 -2.489 1.00 65.94 87 PRO A N 1
ATOM 704 C CA . PRO A 1 87 ? 4.174 -4.820 -2.298 1.00 65.94 87 PRO A CA 1
ATOM 705 C C . PRO A 1 87 ? 5.511 -4.432 -2.935 1.00 65.94 87 PRO A C 1
ATOM 707 O O . PRO A 1 87 ? 6.460 -5.225 -2.986 1.00 65.94 87 PRO A O 1
ATOM 710 N N . PHE A 1 88 ? 5.610 -3.179 -3.381 1.00 72.06 88 PHE A N 1
ATOM 711 C CA . PHE A 1 88 ? 6.891 -2.624 -3.809 1.00 72.06 88 PHE A CA 1
ATOM 712 C C . PHE A 1 88 ? 7.886 -2.592 -2.640 1.00 72.06 88 PHE A C 1
ATOM 714 O O . PHE A 1 88 ? 7.486 -2.337 -1.500 1.00 72.06 88 PHE A O 1
ATOM 721 N N . PRO A 1 89 ? 9.197 -2.778 -2.893 1.00 73.69 89 PRO A N 1
ATOM 722 C CA . PRO A 1 89 ? 10.216 -2.466 -1.903 1.00 73.69 89 PRO A CA 1
ATOM 723 C C . PRO A 1 89 ? 10.061 -1.023 -1.452 1.00 73.69 89 PRO A C 1
ATOM 725 O O . PRO A 1 89 ? 9.961 -0.121 -2.284 1.00 73.69 89 PRO A O 1
ATOM 728 N N . LEU A 1 90 ? 10.098 -0.807 -0.140 1.00 75.62 90 LEU A N 1
ATOM 729 C CA . LEU A 1 90 ? 9.888 0.513 0.441 1.00 75.62 90 LEU A CA 1
ATOM 730 C C . LEU A 1 90 ? 10.852 1.563 -0.133 1.00 75.62 90 LEU A C 1
ATOM 732 O O . LEU A 1 90 ? 10.407 2.634 -0.529 1.00 75.62 90 LEU A O 1
ATOM 736 N N . ASN A 1 91 ? 12.139 1.224 -0.267 1.00 76.31 91 ASN A N 1
ATOM 737 C CA . ASN A 1 91 ? 13.152 2.122 -0.834 1.00 76.31 91 ASN A CA 1
ATOM 738 C C . ASN A 1 91 ? 12.844 2.484 -2.293 1.00 76.31 91 ASN A C 1
ATOM 740 O O . ASN A 1 91 ? 12.926 3.643 -2.680 1.00 76.31 91 ASN A O 1
ATOM 744 N N . SER A 1 92 ? 12.447 1.502 -3.105 1.00 77.69 92 SER A N 1
ATOM 745 C CA . SER A 1 92 ? 12.108 1.737 -4.510 1.00 77.69 92 SER A CA 1
ATOM 746 C C . SER A 1 92 ? 10.851 2.584 -4.653 1.00 77.69 92 SER A C 1
ATOM 748 O O . SER A 1 92 ? 10.802 3.464 -5.507 1.00 77.69 92 SER A O 1
ATOM 750 N N . LEU A 1 93 ? 9.849 2.341 -3.805 1.00 81.56 93 LEU A N 1
ATOM 751 C CA . LEU A 1 93 ? 8.639 3.148 -3.771 1.00 81.56 93 LEU A CA 1
ATOM 752 C C . LEU A 1 93 ? 8.959 4.588 -3.356 1.00 81.56 93 LEU A C 1
ATOM 754 O O . LEU A 1 93 ? 8.469 5.521 -3.983 1.00 81.56 93 LEU A O 1
ATOM 758 N N . GLN A 1 94 ? 9.816 4.770 -2.349 1.00 83.56 94 GLN A N 1
ATOM 759 C CA . GLN A 1 94 ? 10.258 6.089 -1.906 1.00 83.56 94 GLN A CA 1
ATOM 760 C C . GLN A 1 94 ? 10.960 6.844 -3.039 1.00 83.56 94 GLN A C 1
ATOM 762 O O . GLN A 1 94 ? 10.559 7.959 -3.356 1.00 83.56 94 GLN A O 1
ATOM 767 N N . GLU A 1 95 ? 11.929 6.215 -3.707 1.00 82.56 95 GLU A N 1
ATOM 768 C CA . GLU A 1 95 ? 12.639 6.812 -4.844 1.00 82.56 95 GLU A CA 1
ATOM 769 C C . GLU A 1 95 ? 11.698 7.178 -6.003 1.00 82.56 95 GLU A C 1
ATOM 771 O O . GLU A 1 95 ? 11.841 8.243 -6.602 1.00 82.56 95 GLU A O 1
ATOM 776 N N . ILE A 1 96 ? 10.730 6.310 -6.332 1.00 83.38 96 ILE A N 1
ATOM 777 C CA . ILE A 1 96 ? 9.753 6.576 -7.399 1.00 83.38 96 ILE A CA 1
ATOM 778 C C . ILE A 1 96 ? 8.889 7.783 -7.042 1.00 83.38 96 ILE A C 1
ATOM 780 O O . ILE A 1 96 ? 8.728 8.665 -7.878 1.00 83.38 96 ILE A O 1
ATOM 784 N N . ILE A 1 97 ? 8.358 7.849 -5.821 1.00 87.75 97 ILE A N 1
ATOM 785 C CA . ILE A 1 97 ? 7.468 8.941 -5.404 1.00 87.75 97 ILE A CA 1
ATOM 786 C C . ILE A 1 97 ? 8.227 10.257 -5.200 1.00 87.75 97 ILE A C 1
ATOM 788 O O . ILE A 1 97 ? 7.671 11.324 -5.446 1.00 87.75 97 ILE A O 1
ATOM 792 N N . GLU A 1 98 ? 9.493 10.213 -4.783 1.00 86.06 98 GLU A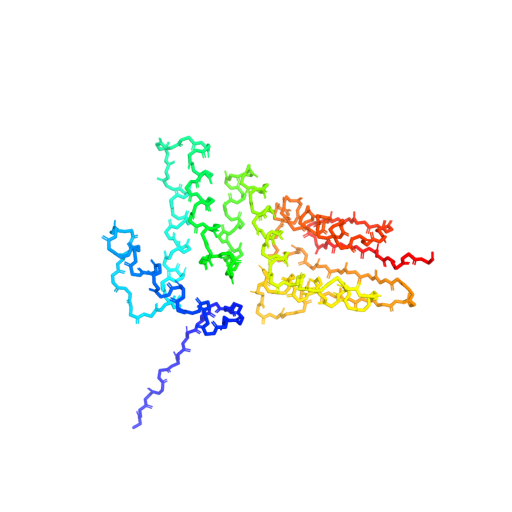 N 1
ATOM 793 C CA . GLU A 1 98 ? 10.345 11.405 -4.717 1.00 86.06 98 GLU A CA 1
ATOM 794 C C . GLU A 1 98 ? 10.655 11.961 -6.109 1.00 86.06 98 GLU A C 1
ATOM 796 O O . GLU A 1 98 ? 10.615 13.176 -6.302 1.00 86.06 98 GLU A O 1
ATOM 801 N N . LYS A 1 99 ? 10.933 11.085 -7.082 1.00 83.62 99 LYS A N 1
ATOM 802 C CA . LYS A 1 99 ? 11.276 11.489 -8.451 1.00 83.62 99 LYS A CA 1
ATOM 803 C C . LYS A 1 99 ? 10.050 11.841 -9.301 1.00 83.62 99 LYS A C 1
ATOM 805 O O . LYS A 1 99 ? 10.139 12.741 -10.130 1.00 83.62 99 LYS A O 1
ATOM 810 N N . TYR A 1 100 ? 8.931 11.150 -9.091 1.00 83.25 100 TYR A N 1
ATOM 811 C CA . TYR A 1 100 ? 7.687 11.285 -9.853 1.00 83.25 100 TYR A CA 1
ATOM 812 C C . TYR A 1 100 ? 6.462 11.291 -8.911 1.00 83.25 100 TYR A C 1
ATOM 814 O O . TYR A 1 100 ? 5.735 10.293 -8.810 1.00 83.25 100 TYR A O 1
ATOM 822 N N . PRO A 1 101 ? 6.211 12.394 -8.180 1.00 86.00 101 PRO A N 1
ATOM 823 C CA . PRO A 1 101 ? 5.134 12.477 -7.188 1.00 86.00 101 PRO A CA 1
ATOM 824 C C . PRO A 1 101 ? 3.735 12.174 -7.738 1.00 86.00 101 PRO A C 1
ATOM 826 O O . PRO A 1 101 ? 2.855 11.745 -6.990 1.00 86.00 101 PRO A O 1
ATOM 829 N N . GLU A 1 102 ? 3.516 12.383 -9.030 1.00 82.19 102 GLU A N 1
ATOM 830 C CA . GLU A 1 102 ? 2.274 12.112 -9.745 1.00 82.19 102 GLU A CA 1
ATOM 831 C C . GLU A 1 102 ? 1.880 10.623 -9.760 1.00 82.19 102 GLU A C 1
ATOM 833 O O . GLU A 1 102 ? 0.689 10.314 -9.812 1.00 82.19 102 GLU A O 1
ATOM 838 N N . PHE A 1 103 ? 2.832 9.694 -9.590 1.00 83.75 103 PHE A N 1
ATOM 839 C CA . PHE A 1 103 ? 2.535 8.260 -9.453 1.00 83.75 103 PHE A CA 1
ATOM 840 C C . PHE A 1 103 ? 1.819 7.910 -8.141 1.00 83.75 103 PHE A C 1
ATOM 842 O O . PHE A 1 103 ? 1.256 6.821 -8.028 1.00 83.75 103 PHE A O 1
ATOM 849 N N . SER A 1 104 ? 1.795 8.812 -7.152 1.00 89.94 104 SER A N 1
ATOM 850 C CA . SER A 1 104 ? 1.212 8.536 -5.828 1.00 89.94 104 SER A CA 1
ATOM 851 C C . SER A 1 104 ? -0.244 8.073 -5.912 1.00 89.94 104 SER A C 1
ATOM 853 O O . SER A 1 104 ? -0.614 7.100 -5.259 1.00 89.94 104 SER A O 1
ATOM 855 N N . ASN A 1 105 ? -1.055 8.715 -6.758 1.00 87.19 105 ASN A N 1
ATOM 856 C CA . ASN A 1 105 ? -2.470 8.367 -6.930 1.00 87.19 105 ASN A CA 1
ATOM 857 C C . ASN A 1 105 ? -2.652 6.952 -7.491 1.00 87.19 105 ASN A C 1
ATOM 859 O O . ASN A 1 105 ? -3.596 6.245 -7.125 1.00 87.19 105 ASN A O 1
ATOM 863 N N . GLU A 1 106 ? -1.724 6.520 -8.342 1.00 85.31 106 GLU A N 1
ATOM 864 C CA . GLU A 1 106 ? -1.768 5.189 -8.933 1.00 85.31 106 GLU A CA 1
ATOM 865 C C . GLU A 1 106 ? -1.360 4.114 -7.947 1.00 85.31 106 GLU A C 1
ATOM 867 O O . GLU A 1 106 ? -2.046 3.100 -7.831 1.00 85.31 106 GLU A O 1
ATOM 872 N N . ILE A 1 107 ? -0.329 4.376 -7.144 1.00 86.06 107 ILE A N 1
ATOM 873 C CA . ILE A 1 107 ? 0.041 3.498 -6.033 1.00 86.06 107 ILE A CA 1
ATOM 874 C C . ILE A 1 107 ? -1.114 3.359 -5.036 1.00 86.06 107 ILE A C 1
ATOM 876 O O . ILE A 1 107 ? -1.418 2.245 -4.610 1.00 86.06 107 ILE A O 1
ATOM 880 N N . VAL A 1 108 ? -1.786 4.461 -4.681 1.00 90.06 108 VAL A N 1
ATOM 881 C CA . VAL A 1 108 ? -2.955 4.428 -3.786 1.00 90.06 108 VAL A CA 1
ATOM 882 C C . VAL A 1 108 ? -4.056 3.549 -4.372 1.00 90.06 108 VAL A C 1
ATOM 884 O O . VAL A 1 108 ? -4.541 2.652 -3.686 1.00 90.06 108 VAL A O 1
ATOM 887 N N . SER A 1 109 ? -4.413 3.759 -5.642 1.00 86.50 109 SER A N 1
ATOM 888 C CA . SER A 1 109 ? -5.466 2.996 -6.327 1.00 86.50 109 SER A CA 1
ATOM 889 C C . SER A 1 109 ? -5.158 1.499 -6.365 1.00 86.50 109 SER A C 1
ATOM 891 O O . SER A 1 109 ? -6.017 0.657 -6.099 1.00 86.50 109 SER A O 1
ATOM 893 N N . ILE A 1 110 ? -3.902 1.165 -6.637 1.00 81.12 110 ILE A N 1
ATOM 894 C CA . ILE A 1 110 ? -3.396 -0.200 -6.676 1.00 81.12 110 ILE A CA 1
ATOM 895 C C . ILE A 1 110 ? -3.455 -0.872 -5.300 1.00 81.12 110 ILE A C 1
ATOM 897 O O . ILE A 1 110 ? -4.020 -1.959 -5.167 1.00 81.12 110 ILE A O 1
ATOM 901 N N . TYR A 1 111 ? -2.899 -0.240 -4.264 1.00 86.19 111 TYR A N 1
ATOM 902 C CA . TYR A 1 111 ? -2.899 -0.805 -2.915 1.00 86.19 111 TYR A CA 1
ATOM 903 C C . TYR A 1 111 ? -4.312 -0.901 -2.341 1.00 86.19 111 TYR A C 1
ATOM 905 O O . TYR A 1 111 ? -4.631 -1.859 -1.637 1.00 86.19 111 TYR A O 1
ATOM 913 N N . PHE A 1 112 ? -5.189 0.034 -2.693 1.00 88.56 112 PHE A N 1
ATOM 914 C CA . PHE A 1 112 ? -6.596 -0.037 -2.336 1.00 88.56 112 PHE A CA 1
ATOM 915 C C . PHE A 1 112 ? -7.310 -1.214 -3.020 1.00 88.56 112 PHE A C 1
ATOM 917 O O . PHE A 1 112 ? -8.043 -1.955 -2.366 1.00 88.56 112 PHE A O 1
ATOM 924 N N . SER A 1 113 ? -7.040 -1.458 -4.305 1.00 82.44 113 SER A N 1
ATOM 925 C CA . SER A 1 113 ? -7.532 -2.647 -5.011 1.00 82.44 113 SER A CA 1
ATOM 926 C C . SER A 1 113 ? -7.048 -3.945 -4.343 1.00 82.44 113 SER A C 1
ATOM 928 O O . SER A 1 113 ? -7.849 -4.836 -4.050 1.00 82.44 113 SER A O 1
ATOM 930 N N . LEU A 1 114 ? -5.759 -4.022 -3.985 1.00 79.19 114 LEU A N 1
ATOM 931 C CA . LEU A 1 114 ? -5.191 -5.147 -3.230 1.00 79.19 114 LEU A CA 1
ATOM 932 C C . LEU A 1 114 ? -5.931 -5.377 -1.904 1.00 79.19 114 LEU A C 1
ATOM 934 O O . LEU A 1 114 ? -6.278 -6.521 -1.595 1.00 79.19 114 LEU A O 1
ATOM 938 N N . PHE A 1 115 ? -6.199 -4.310 -1.144 1.00 84.94 115 PHE A N 1
ATOM 939 C CA . PHE A 1 115 ? -6.978 -4.385 0.091 1.00 84.94 115 PHE A CA 1
ATOM 940 C C . PHE A 1 115 ? -8.360 -5.000 -0.158 1.00 84.94 115 PHE A C 1
ATOM 942 O O . PHE A 1 115 ? -8.726 -5.975 0.505 1.00 84.94 115 PHE A O 1
ATOM 949 N N . LYS A 1 116 ? -9.101 -4.489 -1.148 1.00 84.06 116 LYS A N 1
ATOM 950 C CA . LYS A 1 116 ? -10.453 -4.967 -1.471 1.00 84.06 116 LYS A CA 1
ATOM 951 C C . LYS A 1 116 ? -10.479 -6.445 -1.847 1.00 84.06 116 LYS A C 1
ATOM 953 O O . LYS A 1 116 ? -11.355 -7.171 -1.399 1.00 84.06 116 LYS A O 1
ATOM 958 N N . HIS A 1 117 ? -9.516 -6.903 -2.642 1.00 75.88 117 HIS A N 1
ATOM 959 C CA . HIS A 1 117 ? -9.537 -8.268 -3.170 1.00 75.88 117 HIS A CA 1
ATOM 960 C C . HIS A 1 117 ? -8.944 -9.327 -2.234 1.00 75.88 117 HIS A C 1
ATOM 962 O O . HIS A 1 117 ? -9.294 -10.497 -2.364 1.00 75.88 117 HIS A O 1
ATOM 968 N N . ASN A 1 118 ? -8.054 -8.948 -1.311 1.00 72.81 118 ASN A N 1
ATOM 969 C CA . ASN A 1 118 ? -7.300 -9.922 -0.506 1.00 72.81 118 ASN A CA 1
ATOM 970 C C . ASN A 1 118 ? -7.544 -9.820 0.996 1.00 72.81 118 ASN A C 1
ATOM 972 O O . ASN A 1 118 ? -7.273 -10.771 1.725 1.00 72.81 118 ASN A O 1
ATOM 976 N N . PHE A 1 119 ? -8.027 -8.674 1.467 1.00 78.25 119 PHE A N 1
ATOM 977 C CA . PHE A 1 119 ? -8.244 -8.429 2.886 1.00 78.25 119 PHE A CA 1
ATOM 978 C C . PHE A 1 119 ? -9.738 -8.283 3.176 1.00 78.25 119 PHE A C 1
ATOM 980 O O . PHE A 1 119 ? -10.235 -8.923 4.103 1.00 78.25 119 PHE A O 1
ATOM 987 N N . LEU A 1 120 ? -10.470 -7.519 2.363 1.00 81.25 120 LEU A N 1
ATOM 988 C CA . LEU A 1 120 ? -11.911 -7.305 2.514 1.00 81.25 120 LEU A CA 1
ATOM 989 C C . LEU A 1 120 ? -12.736 -8.448 1.893 1.00 81.25 120 LEU A C 1
ATOM 991 O O . LEU A 1 120 ? -13.526 -8.238 0.978 1.00 81.25 120 LEU A O 1
ATOM 995 N N . ILE A 1 121 ? -12.529 -9.673 2.381 1.00 72.56 121 ILE A N 1
ATOM 996 C CA . ILE A 1 121 ? -13.335 -10.836 1.970 1.00 72.56 121 ILE A CA 1
ATOM 997 C C . ILE A 1 121 ? -14.754 -10.709 2.540 1.00 72.56 121 ILE A C 1
ATOM 999 O O . ILE A 1 121 ? -15.725 -10.900 1.817 1.00 72.56 121 ILE A O 1
ATOM 1003 N N . ASP A 1 122 ? -14.848 -10.292 3.805 1.00 73.38 122 ASP A N 1
ATOM 1004 C CA . ASP A 1 122 ? -16.091 -9.979 4.505 1.00 73.38 122 ASP A CA 1
ATOM 1005 C C . ASP A 1 122 ? -16.000 -8.575 5.114 1.00 73.38 122 ASP A C 1
ATOM 1007 O O . ASP A 1 122 ? -14.925 -8.127 5.532 1.00 73.38 122 ASP A O 1
ATOM 1011 N N . THR A 1 123 ? -17.132 -7.869 5.178 1.00 77.62 123 THR A N 1
ATOM 1012 C CA . THR A 1 123 ? -17.185 -6.570 5.866 1.00 77.62 123 THR A CA 1
ATOM 1013 C C . THR A 1 123 ? -17.015 -6.808 7.371 1.00 77.62 123 THR A C 1
ATOM 1015 O O . THR A 1 123 ? -17.741 -7.637 7.919 1.00 77.62 123 THR A O 1
ATOM 1018 N N . PRO A 1 124 ? -16.080 -6.122 8.056 1.00 83.12 124 PRO A N 1
ATOM 1019 C CA . PRO A 1 124 ? -15.867 -6.327 9.486 1.00 83.12 124 PRO A CA 1
ATOM 1020 C C . PRO A 1 124 ? -17.129 -5.967 10.280 1.00 83.12 124 PRO A C 1
ATOM 1022 O O . PRO A 1 124 ? -17.700 -4.893 10.087 1.00 83.12 124 PRO A O 1
ATOM 1025 N N . ASN A 1 125 ? -17.540 -6.843 11.199 1.00 82.75 125 ASN A N 1
ATOM 1026 C CA . ASN A 1 125 ? -18.791 -6.686 11.953 1.00 82.75 125 ASN A CA 1
ATOM 1027 C C . ASN A 1 125 ? -18.613 -5.891 13.253 1.00 82.75 125 ASN A C 1
ATOM 1029 O O . ASN A 1 125 ? -19.585 -5.461 13.870 1.00 82.75 125 ASN A O 1
ATOM 1033 N N . ASN A 1 126 ? -17.371 -5.713 13.701 1.00 87.44 126 ASN A N 1
ATOM 1034 C CA . ASN A 1 126 ? -17.042 -4.968 14.909 1.00 87.44 126 ASN A CA 1
ATOM 1035 C C . ASN A 1 126 ? -15.700 -4.236 14.771 1.00 87.44 126 ASN A C 1
ATOM 1037 O O . ASN A 1 126 ? -14.920 -4.458 13.841 1.00 87.44 126 ASN A O 1
ATOM 1041 N N . ILE A 1 127 ? -15.422 -3.354 15.735 1.00 88.44 127 ILE A N 1
ATOM 1042 C CA . ILE A 1 127 ? -14.223 -2.511 15.724 1.00 88.44 127 ILE A CA 1
ATOM 1043 C C . ILE A 1 127 ? -12.923 -3.328 15.805 1.00 88.44 127 ILE A C 1
ATOM 1045 O O . ILE A 1 127 ? -11.927 -2.954 15.193 1.00 88.44 127 ILE A O 1
ATOM 1049 N N . SER A 1 128 ? -12.926 -4.461 16.513 1.00 88.62 128 SER A N 1
ATOM 1050 C CA . SER A 1 128 ? -11.740 -5.311 16.674 1.00 88.62 128 SER A CA 1
ATOM 1051 C C . SER A 1 128 ? -11.347 -5.968 15.350 1.00 88.62 128 SER A C 1
ATOM 1053 O O . SER A 1 128 ? -10.189 -5.895 14.932 1.00 88.62 128 SER A O 1
ATOM 1055 N N . GLU A 1 129 ? -12.323 -6.529 14.633 1.00 88.62 129 GLU A N 1
ATOM 1056 C CA . GLU A 1 129 ? -12.133 -7.092 13.293 1.00 88.62 129 GLU A CA 1
ATOM 1057 C C . GLU A 1 129 ? -11.652 -6.035 12.304 1.00 88.62 129 GLU A C 1
ATOM 1059 O O . GLU A 1 129 ? -10.698 -6.277 11.568 1.00 88.62 129 GLU A O 1
ATOM 1064 N N . MET A 1 130 ? -12.258 -4.846 12.334 1.00 89.12 130 MET A N 1
ATOM 1065 C CA . MET A 1 130 ? -11.884 -3.726 11.474 1.00 89.12 130 MET A CA 1
ATOM 1066 C C . MET A 1 130 ? -10.426 -3.307 11.695 1.00 89.12 130 MET A C 1
ATOM 1068 O O . MET A 1 130 ? -9.637 -3.250 10.752 1.00 89.12 130 MET A O 1
ATOM 1072 N N . LEU A 1 131 ? -10.037 -3.065 12.948 1.00 89.19 131 LEU A N 1
ATOM 1073 C CA . LEU A 1 131 ? -8.674 -2.658 13.286 1.00 89.19 131 LEU A CA 1
ATOM 1074 C C . LEU A 1 131 ? -7.655 -3.758 12.963 1.00 89.19 131 LEU A C 1
ATOM 1076 O O . LEU A 1 131 ? -6.571 -3.467 12.457 1.00 89.19 131 LEU A O 1
ATOM 1080 N N . SER A 1 132 ? -8.000 -5.022 13.224 1.00 87.56 132 SER A N 1
ATOM 1081 C CA . SER A 1 132 ? -7.162 -6.179 12.892 1.00 87.56 132 SER A CA 1
ATOM 1082 C C . SER A 1 132 ? -6.978 -6.327 11.380 1.00 87.56 132 SER A C 1
ATOM 1084 O O . SER A 1 132 ? -5.866 -6.552 10.897 1.00 87.56 132 SER A O 1
ATOM 1086 N N . LEU A 1 133 ? -8.048 -6.141 10.607 1.00 88.19 133 LEU A N 1
ATOM 1087 C CA . LEU A 1 133 ? -8.033 -6.174 9.151 1.00 88.19 133 LEU A CA 1
ATOM 1088 C C . LEU A 1 133 ? -7.081 -5.122 8.571 1.00 88.19 133 LEU A C 1
ATOM 1090 O O . LEU A 1 133 ? -6.159 -5.476 7.833 1.00 88.19 133 LEU A O 1
ATOM 1094 N N . VAL A 1 134 ? -7.260 -3.858 8.962 1.00 89.81 134 VAL A N 1
ATOM 1095 C CA . VAL A 1 134 ? -6.420 -2.741 8.505 1.00 89.81 134 VAL A CA 1
ATOM 1096 C C . VAL A 1 134 ? -4.969 -2.934 8.963 1.00 89.81 134 VAL A C 1
ATOM 1098 O O . VAL A 1 134 ? -4.042 -2.738 8.177 1.00 89.81 134 VAL A O 1
ATOM 1101 N N . LYS A 1 135 ? -4.741 -3.421 10.192 1.00 87.19 135 LYS A N 1
ATOM 1102 C CA . LYS A 1 135 ? -3.394 -3.726 10.706 1.00 87.19 135 LYS A CA 1
ATOM 1103 C C . LYS A 1 135 ? -2.666 -4.747 9.843 1.00 87.19 135 LYS A C 1
ATOM 1105 O O . LYS A 1 135 ? -1.524 -4.510 9.458 1.00 87.19 135 LYS A O 1
ATOM 1110 N N . ARG A 1 136 ? -3.311 -5.880 9.552 1.00 82.19 136 ARG A N 1
ATOM 1111 C CA . ARG A 1 136 ? -2.717 -6.946 8.730 1.00 82.19 136 ARG A CA 1
ATOM 1112 C C . ARG A 1 136 ? -2.348 -6.430 7.345 1.00 82.19 136 ARG A C 1
ATOM 1114 O O . ARG A 1 136 ? -1.274 -6.762 6.856 1.00 82.19 136 ARG A O 1
ATOM 1121 N N . PHE A 1 137 ? -3.204 -5.600 6.755 1.00 86.38 137 PHE A N 1
ATOM 1122 C CA . PHE A 1 137 ? -2.935 -4.993 5.460 1.00 86.38 137 PHE A CA 1
ATOM 1123 C C . PHE A 1 137 ? -1.695 -4.093 5.492 1.00 86.38 137 PHE A C 1
ATOM 1125 O O . PHE A 1 137 ? -0.769 -4.318 4.718 1.00 86.38 137 PHE A O 1
ATOM 1132 N N . PHE A 1 138 ? -1.618 -3.136 6.423 1.00 84.38 138 PHE A N 1
ATOM 1133 C CA . PHE A 1 138 ? -0.468 -2.228 6.495 1.00 84.38 138 PHE A CA 1
ATOM 1134 C C . PHE A 1 138 ? 0.839 -2.950 6.830 1.00 84.38 138 PHE A C 1
ATOM 1136 O O . PHE A 1 138 ? 1.856 -2.636 6.219 1.00 84.38 138 PHE A O 1
ATOM 1143 N N . ILE A 1 139 ? 0.827 -3.957 7.711 1.00 79.25 139 ILE A N 1
ATOM 1144 C CA . ILE A 1 139 ? 2.009 -4.806 7.957 1.00 79.25 139 ILE A CA 1
ATOM 1145 C C . ILE A 1 139 ? 2.453 -5.503 6.667 1.00 79.25 139 ILE A C 1
ATOM 1147 O O . ILE A 1 139 ? 3.648 -5.580 6.391 1.00 79.25 139 ILE A O 1
ATOM 1151 N N . ALA A 1 140 ? 1.502 -5.994 5.872 1.00 76.81 140 ALA A N 1
ATOM 1152 C CA . ALA A 1 140 ? 1.813 -6.695 4.640 1.00 76.81 140 ALA A CA 1
ATOM 1153 C C . ALA A 1 140 ? 2.412 -5.777 3.572 1.00 76.81 140 ALA A C 1
ATOM 1155 O O . ALA A 1 140 ? 3.409 -6.150 2.966 1.00 76.81 140 ALA A O 1
ATOM 1156 N N . ILE A 1 141 ? 1.840 -4.589 3.351 1.00 77.06 141 ILE A N 1
ATOM 1157 C CA . ILE A 1 141 ? 2.335 -3.666 2.317 1.00 77.06 141 ILE A CA 1
ATOM 1158 C C . ILE A 1 141 ? 3.558 -2.853 2.750 1.00 77.06 141 ILE A C 1
ATOM 1160 O O . ILE A 1 141 ? 4.236 -2.265 1.912 1.00 77.06 141 ILE A O 1
ATOM 1164 N N . THR A 1 142 ? 3.870 -2.847 4.048 1.00 75.81 142 THR A N 1
ATOM 1165 C CA . THR A 1 142 ? 5.077 -2.224 4.605 1.00 75.81 142 THR A CA 1
ATOM 1166 C C . THR A 1 142 ? 5.905 -3.248 5.386 1.00 75.81 142 THR A C 1
ATOM 1168 O O . THR A 1 142 ? 6.036 -3.136 6.608 1.00 75.81 142 THR A O 1
ATOM 1171 N N . PRO A 1 143 ? 6.467 -4.272 4.712 1.00 62.88 143 PRO A N 1
ATOM 1172 C CA . PRO A 1 143 ? 7.191 -5.344 5.382 1.00 62.88 143 PRO A CA 1
ATOM 1173 C C . PRO A 1 143 ? 8.515 -4.808 5.938 1.00 62.88 143 PRO A C 1
ATOM 1175 O O . PRO A 1 143 ? 9.555 -4.824 5.279 1.00 62.88 143 PRO A O 1
ATOM 1178 N N . LEU A 1 144 ? 8.469 -4.299 7.166 1.00 64.81 144 LEU A N 1
ATOM 1179 C CA . LEU A 1 144 ? 9.644 -3.897 7.921 1.00 64.81 144 LEU A CA 1
ATOM 1180 C C . LEU A 1 144 ? 10.187 -5.099 8.707 1.00 64.81 144 LEU A C 1
ATOM 1182 O O . LEU A 1 144 ? 9.407 -5.956 9.127 1.00 64.81 144 LEU A O 1
ATOM 1186 N N . PRO A 1 145 ? 11.509 -5.160 8.964 1.00 52.81 145 PRO A N 1
ATOM 1187 C CA . PRO A 1 145 ? 12.138 -6.281 9.672 1.00 52.81 145 PRO A CA 1
ATOM 1188 C C . PRO A 1 145 ? 11.506 -6.590 11.038 1.00 52.81 145 PRO A C 1
ATOM 1190 O O . PRO A 1 145 ? 11.535 -7.732 11.484 1.00 52.81 145 PRO A O 1
ATOM 1193 N N . ASN A 1 146 ? 10.895 -5.581 11.670 1.00 54.53 146 ASN A N 1
ATOM 1194 C CA . ASN A 1 146 ? 10.172 -5.693 12.927 1.00 54.53 146 ASN A CA 1
ATOM 1195 C C . ASN A 1 146 ? 8.737 -5.193 12.703 1.00 54.53 146 ASN A C 1
ATOM 1197 O O . ASN A 1 146 ? 8.519 -3.986 12.616 1.00 54.53 146 ASN A O 1
ATOM 1201 N N . ALA A 1 147 ? 7.754 -6.095 12.637 1.00 58.22 147 ALA A N 1
ATOM 1202 C CA . ALA A 1 147 ? 6.327 -5.818 12.386 1.00 58.22 147 ALA A CA 1
ATOM 1203 C C . ALA A 1 147 ? 5.602 -4.986 13.484 1.00 58.22 147 ALA A C 1
ATOM 1205 O O . ALA A 1 147 ? 4.390 -5.091 13.670 1.00 58.22 147 ALA A O 1
ATOM 1206 N N . GLN A 1 148 ? 6.339 -4.178 14.253 1.00 66.44 148 GLN A N 1
ATOM 1207 C CA . GLN A 1 148 ? 5.849 -3.269 15.296 1.00 66.44 148 GLN A CA 1
ATOM 1208 C C . GLN A 1 148 ? 5.521 -1.864 14.762 1.00 66.44 148 GLN A C 1
ATOM 1210 O O . GLN A 1 148 ? 5.250 -0.948 15.532 1.00 66.44 148 GLN A O 1
ATOM 1215 N N . ASN A 1 149 ? 5.526 -1.679 13.445 1.00 73.56 149 ASN A N 1
ATOM 1216 C CA . ASN A 1 149 ? 5.248 -0.404 12.790 1.00 73.56 149 ASN A CA 1
ATOM 1217 C C . ASN A 1 149 ? 3.766 -0.003 12.806 1.00 73.56 149 ASN A C 1
ATOM 1219 O O . ASN A 1 149 ? 3.439 1.103 12.384 1.00 73.56 149 ASN A O 1
ATOM 1223 N N . VAL A 1 150 ? 2.886 -0.880 13.298 1.00 84.81 150 VAL A N 1
ATOM 1224 C CA . VAL A 1 150 ? 1.456 -0.616 13.452 1.00 84.81 150 VAL A CA 1
ATOM 1225 C C . VAL A 1 150 ? 0.998 -0.951 14.871 1.00 84.81 150 VAL A C 1
ATOM 1227 O O . VAL A 1 150 ? 1.010 -2.114 15.291 1.00 84.81 150 VAL A O 1
ATOM 1230 N N . ILE A 1 151 ? 0.531 0.063 15.596 1.00 87.12 151 ILE A N 1
ATOM 1231 C CA . ILE A 1 151 ? -0.097 -0.068 16.911 1.00 87.12 151 ILE A CA 1
ATOM 1232 C C . ILE A 1 151 ? -1.608 0.073 16.760 1.00 87.12 151 ILE A C 1
ATOM 1234 O O . ILE A 1 151 ? -2.110 0.964 16.080 1.00 87.12 151 ILE A O 1
ATOM 1238 N N . VAL A 1 152 ? -2.331 -0.803 17.453 1.00 89.25 152 VAL A N 1
ATOM 1239 C CA . VAL A 1 152 ? -3.784 -0.735 17.588 1.00 89.25 152 VAL A CA 1
ATOM 1240 C C . VAL A 1 152 ? -4.114 -0.656 19.069 1.00 89.25 152 VAL A C 1
ATOM 1242 O O . VAL A 1 152 ? -3.628 -1.472 19.852 1.00 89.25 152 VAL A O 1
ATOM 1245 N N . LYS A 1 153 ? -4.942 0.315 19.449 1.00 90.44 153 LYS A N 1
ATOM 1246 C CA . LYS A 1 153 ? -5.538 0.421 20.785 1.00 90.44 153 LYS A CA 1
ATOM 1247 C C . LYS A 1 153 ? -7.052 0.389 20.638 1.00 90.44 153 LYS A C 1
ATOM 1249 O O . LYS A 1 153 ? -7.581 1.034 19.744 1.00 90.44 153 LYS A O 1
ATOM 1254 N N . GLN A 1 154 ? -7.749 -0.328 21.508 1.00 89.50 154 GLN A N 1
ATOM 1255 C CA . GLN A 1 154 ? -9.210 -0.380 21.514 1.00 89.50 154 GLN A CA 1
ATOM 1256 C C . GLN A 1 154 ? -9.725 0.107 22.867 1.00 89.50 154 GLN A C 1
ATOM 1258 O O . GLN A 1 154 ? -9.177 -0.262 23.904 1.00 89.50 154 GLN A O 1
ATOM 1263 N N . ASN A 1 155 ? -10.771 0.929 22.849 1.00 85.88 155 ASN A N 1
ATOM 1264 C CA . ASN A 1 155 ? -11.470 1.389 24.039 1.00 85.88 155 ASN A CA 1
ATOM 1265 C C . ASN A 1 155 ? -12.984 1.396 23.772 1.00 85.88 155 ASN A C 1
ATOM 1267 O O . ASN A 1 155 ? -13.509 2.290 23.105 1.00 85.88 155 ASN A O 1
ATOM 1271 N N . GLY A 1 156 ? -13.676 0.364 24.259 1.00 86.12 156 GLY A N 1
ATOM 1272 C CA . GLY A 1 156 ? -15.105 0.173 24.009 1.00 86.12 156 GLY A CA 1
ATOM 1273 C C . GLY A 1 156 ? -15.424 0.018 22.517 1.00 86.12 156 GLY A C 1
ATOM 1274 O O . GLY A 1 156 ? -14.850 -0.837 21.836 1.00 86.12 156 GLY A O 1
ATOM 1275 N N . SER A 1 157 ? -16.342 0.854 22.024 1.00 88.25 157 SER A N 1
ATOM 1276 C CA . SER A 1 157 ? -16.803 0.900 20.628 1.00 88.25 157 SER A CA 1
ATOM 1277 C C . SER A 1 157 ? -15.854 1.637 19.676 1.00 88.25 157 SER A C 1
ATOM 1279 O O . SER A 1 157 ? -16.089 1.632 18.464 1.00 88.25 157 SER A O 1
ATOM 1281 N N . CYS A 1 158 ? -14.786 2.244 20.202 1.00 91.50 158 CYS A N 1
ATOM 1282 C CA . CYS A 1 158 ? -13.795 2.988 19.436 1.00 91.50 158 CYS A CA 1
ATOM 1283 C C . CYS A 1 158 ? -12.410 2.340 19.513 1.00 91.50 158 CYS A C 1
ATOM 1285 O O . CYS A 1 158 ? -12.084 1.585 20.432 1.00 91.50 158 CYS A O 1
ATOM 1287 N N . GLY A 1 159 ? -11.552 2.677 18.560 1.00 92.38 159 GLY A N 1
ATOM 1288 C CA . GLY A 1 159 ? -10.142 2.343 18.620 1.00 92.38 159 GLY A CA 1
ATOM 1289 C C . GLY A 1 159 ? -9.271 3.298 17.826 1.00 92.38 159 GLY A C 1
ATOM 1290 O O . GLY A 1 159 ? -9.736 4.097 17.015 1.00 92.38 159 GLY A O 1
ATOM 1291 N N . THR A 1 160 ? -7.982 3.218 18.110 1.00 92.50 160 THR A N 1
ATOM 1292 C CA . THR A 1 160 ? -6.940 4.039 17.515 1.00 92.50 160 THR A CA 1
ATOM 1293 C C . THR A 1 160 ? -5.990 3.148 16.739 1.00 92.50 160 THR A C 1
ATOM 1295 O O . THR A 1 160 ? -5.493 2.145 17.258 1.00 92.50 160 THR A O 1
ATOM 1298 N N . PHE A 1 161 ? -5.724 3.551 15.508 1.00 88.75 161 PHE A N 1
ATOM 1299 C CA . PHE A 1 161 ? -4.750 2.964 14.611 1.00 88.75 161 PHE A CA 1
ATOM 1300 C C . PHE A 1 161 ? -3.575 3.927 14.473 1.00 88.75 161 PHE A C 1
ATOM 1302 O O . PHE A 1 161 ? -3.791 5.089 14.143 1.00 88.75 161 PHE A O 1
ATOM 1309 N N . ILE A 1 162 ? -2.354 3.468 14.737 1.00 89.56 162 ILE A N 1
ATOM 1310 C CA . ILE A 1 162 ? -1.137 4.276 14.604 1.00 89.56 162 ILE A CA 1
ATOM 1311 C C . ILE A 1 162 ? -0.160 3.516 13.717 1.00 89.56 162 ILE A C 1
ATOM 1313 O O . ILE A 1 162 ? 0.280 2.428 14.083 1.00 89.56 162 ILE A O 1
ATOM 1317 N N . ILE A 1 163 ? 0.203 4.098 12.578 1.00 87.81 163 ILE A N 1
ATOM 1318 C CA . ILE A 1 163 ? 1.299 3.635 11.727 1.00 87.81 163 ILE A CA 1
ATOM 1319 C C . ILE A 1 163 ? 2.507 4.532 11.989 1.00 87.81 163 ILE A C 1
ATOM 1321 O O . ILE A 1 163 ? 2.390 5.752 11.891 1.00 87.81 163 ILE A O 1
ATOM 1325 N N . PHE A 1 164 ? 3.673 3.961 12.277 1.00 84.12 164 PHE A N 1
ATOM 1326 C CA . PHE A 1 164 ? 4.914 4.731 12.372 1.00 84.12 164 PHE A CA 1
ATOM 1327 C C . PHE A 1 164 ? 5.442 5.068 10.973 1.00 84.12 164 PHE A C 1
ATOM 1329 O O . PHE A 1 164 ? 6.047 4.238 10.297 1.00 84.12 164 PHE A O 1
ATOM 1336 N N . ALA A 1 165 ? 5.194 6.308 10.557 1.00 78.56 165 ALA A N 1
ATOM 1337 C CA . ALA A 1 165 ? 5.553 6.881 9.264 1.00 78.56 165 ALA A CA 1
ATOM 1338 C C . ALA A 1 165 ? 7.039 7.254 9.134 1.00 78.56 165 ALA A C 1
ATOM 1340 O O . ALA A 1 165 ? 7.540 7.407 8.019 1.00 78.56 165 ALA A O 1
ATOM 1341 N N . SER A 1 166 ? 7.769 7.333 10.251 1.00 77.00 166 SER A N 1
ATOM 1342 C CA . SER A 1 166 ? 9.209 7.635 10.270 1.00 77.00 166 SER A CA 1
ATOM 1343 C C . SER A 1 166 ? 10.048 6.698 9.393 1.00 77.00 166 SER A C 1
ATOM 1345 O O . SER A 1 166 ? 11.090 7.102 8.885 1.00 77.00 166 SER A O 1
ATOM 1347 N N . TYR A 1 167 ? 9.582 5.468 9.166 1.00 74.50 167 TYR A N 1
ATOM 1348 C CA . TYR A 1 167 ? 10.244 4.493 8.301 1.00 74.50 167 TYR A CA 1
ATOM 1349 C C . TYR A 1 167 ? 10.003 4.720 6.807 1.00 74.50 167 TYR A C 1
ATOM 1351 O O . TYR A 1 167 ? 10.773 4.224 5.994 1.00 74.50 167 TYR A O 1
ATOM 1359 N N . PHE A 1 168 ? 8.935 5.426 6.436 1.00 77.06 168 PHE A N 1
ATOM 1360 C CA . PHE A 1 168 ? 8.526 5.602 5.040 1.00 77.06 168 PHE A CA 1
ATOM 1361 C C . PHE A 1 168 ? 9.072 6.888 4.417 1.00 77.06 168 PHE A C 1
ATOM 1363 O O . PHE A 1 168 ? 9.075 7.038 3.198 1.00 77.06 168 PHE A O 1
ATOM 1370 N N . GLY A 1 169 ? 9.466 7.849 5.253 1.00 80.00 169 GLY A N 1
ATOM 1371 C CA . GLY A 1 169 ? 9.729 9.214 4.821 1.00 80.00 169 GLY A CA 1
ATOM 1372 C C . GLY A 1 169 ? 8.444 10.028 4.619 1.00 80.00 169 GLY A C 1
ATOM 1373 O O . GLY A 1 169 ? 7.328 9.507 4.497 1.00 80.00 169 GLY A O 1
ATOM 1374 N N . LYS A 1 170 ? 8.606 11.355 4.601 1.00 84.81 170 LYS A N 1
ATOM 1375 C CA . LYS A 1 170 ? 7.494 12.320 4.564 1.00 84.81 170 LYS A CA 1
ATOM 1376 C C . LYS A 1 170 ? 6.606 12.149 3.325 1.00 84.81 170 LYS A C 1
ATOM 1378 O O . LYS A 1 170 ? 5.388 12.074 3.453 1.00 84.81 170 LYS A O 1
ATOM 1383 N N . ASN A 1 171 ? 7.212 12.023 2.142 1.00 87.75 171 ASN A N 1
ATOM 1384 C CA . ASN A 1 171 ? 6.480 11.960 0.874 1.00 87.75 171 ASN A CA 1
ATOM 1385 C C . ASN A 1 171 ? 5.570 10.731 0.773 1.00 87.75 171 ASN A C 1
ATOM 1387 O O . ASN A 1 171 ? 4.409 10.877 0.400 1.00 87.75 171 ASN A O 1
ATOM 1391 N N . LEU A 1 172 ? 6.051 9.539 1.141 1.00 88.88 172 LEU A N 1
ATOM 1392 C CA . LEU A 1 172 ? 5.212 8.337 1.124 1.00 88.88 172 LEU A CA 1
ATOM 1393 C C . LEU A 1 172 ? 4.080 8.416 2.147 1.00 88.88 172 LEU A C 1
ATOM 1395 O O . LEU A 1 172 ? 2.958 7.996 1.865 1.00 88.88 172 LEU A O 1
ATOM 1399 N N . SER A 1 173 ? 4.358 8.974 3.322 1.00 89.19 173 SER A N 1
ATOM 1400 C CA . SER A 1 173 ? 3.361 9.107 4.384 1.00 89.19 173 SER A CA 1
ATOM 1401 C C . SER A 1 173 ? 2.213 10.019 3.957 1.00 89.19 173 SER A C 1
ATOM 1403 O O . SER A 1 173 ? 1.054 9.619 4.036 1.00 89.19 173 SER A O 1
ATOM 1405 N N . GLU A 1 174 ? 2.531 11.202 3.428 1.00 90.88 174 GLU A N 1
ATOM 1406 C CA . GLU A 1 174 ? 1.545 12.211 3.027 1.00 90.88 174 GLU A CA 1
ATOM 1407 C C . GLU A 1 174 ? 0.827 11.868 1.716 1.00 90.88 174 GLU A C 1
ATOM 1409 O O . GLU A 1 174 ? -0.371 12.118 1.594 1.00 90.88 174 GLU A O 1
ATOM 1414 N N . ARG A 1 175 ? 1.539 11.306 0.730 1.00 91.31 175 ARG A N 1
ATOM 1415 C CA . ARG A 1 175 ? 1.011 11.128 -0.634 1.00 91.31 175 ARG A CA 1
ATOM 1416 C C . ARG A 1 175 ? 0.458 9.736 -0.910 1.00 91.31 175 ARG A C 1
ATOM 1418 O O . ARG A 1 175 ? -0.355 9.594 -1.816 1.00 91.31 175 ARG A O 1
ATOM 1425 N N . VAL A 1 176 ? 0.883 8.721 -0.154 1.00 91.75 176 VAL A N 1
ATOM 1426 C CA . VAL A 1 176 ? 0.487 7.325 -0.392 1.00 91.75 176 VAL A CA 1
ATOM 1427 C C . VAL A 1 176 ? -0.264 6.751 0.803 1.00 91.75 176 VAL A C 1
ATOM 1429 O O . VAL A 1 176 ? -1.449 6.449 0.695 1.00 91.75 176 VAL A O 1
ATOM 1432 N N . TYR A 1 177 ? 0.383 6.610 1.959 1.00 91.44 177 TYR A N 1
ATOM 1433 C CA . TYR A 1 177 ? -0.185 5.825 3.059 1.00 91.44 177 TYR A CA 1
ATOM 1434 C C . TYR A 1 177 ? -1.350 6.519 3.774 1.00 91.44 177 TYR A C 1
ATOM 1436 O O . TYR A 1 177 ? -2.322 5.847 4.120 1.00 91.44 177 TYR A O 1
ATOM 1444 N N . LEU A 1 178 ? -1.305 7.844 3.961 1.00 93.56 178 LEU A N 1
ATOM 1445 C CA . LEU A 1 178 ? -2.420 8.593 4.549 1.00 93.56 178 LEU A CA 1
ATOM 1446 C C . LEU A 1 178 ? -3.662 8.604 3.626 1.00 93.56 178 LEU A C 1
ATOM 1448 O O . LEU A 1 178 ? -4.744 8.255 4.111 1.00 93.56 178 LEU A O 1
ATOM 1452 N N . PRO A 1 179 ? -3.558 8.922 2.316 1.00 95.00 179 PRO A N 1
ATOM 1453 C CA . PRO A 1 179 ? -4.683 8.801 1.383 1.00 95.00 179 PRO A CA 1
ATOM 1454 C C . PRO A 1 179 ? -5.220 7.370 1.246 1.00 95.00 179 PRO A C 1
ATOM 1456 O O . PRO A 1 179 ? -6.434 7.168 1.172 1.00 95.00 179 PRO A O 1
ATOM 1459 N N . LEU A 1 180 ? -4.336 6.369 1.263 1.00 94.81 180 LEU A N 1
ATOM 1460 C CA . LEU A 1 180 ? -4.724 4.960 1.239 1.00 94.81 180 LEU A CA 1
ATOM 1461 C C . LEU A 1 180 ? -5.523 4.572 2.486 1.00 94.81 180 LEU A C 1
ATOM 1463 O O . LEU A 1 180 ? -6.584 3.966 2.358 1.00 94.81 180 LEU A O 1
ATOM 1467 N N . LEU A 1 181 ? -5.057 4.952 3.683 1.00 94.81 181 LEU A N 1
ATOM 1468 C CA . LEU A 1 181 ? -5.787 4.688 4.924 1.00 94.81 181 LEU A CA 1
ATOM 1469 C C . LEU A 1 181 ? -7.164 5.353 4.895 1.00 94.81 181 LEU A C 1
ATOM 1471 O O . LEU A 1 181 ? -8.143 4.708 5.253 1.00 94.81 181 LEU A O 1
ATOM 1475 N N . ARG A 1 182 ? -7.259 6.601 4.416 1.00 95.69 182 ARG A N 1
ATOM 1476 C CA . ARG A 1 182 ? -8.549 7.282 4.234 1.00 95.69 182 ARG A CA 1
ATOM 1477 C C . ARG A 1 182 ? -9.495 6.462 3.356 1.00 95.69 182 ARG A C 1
ATOM 1479 O O . ARG A 1 182 ? -10.586 6.127 3.797 1.00 95.69 182 ARG A O 1
ATOM 1486 N N . SER A 1 183 ? -9.029 6.072 2.170 1.00 95.38 183 SER A N 1
ATOM 1487 C CA . SER A 1 183 ? -9.820 5.304 1.198 1.00 95.38 183 SER A CA 1
ATOM 1488 C C . SER A 1 183 ? -10.308 3.970 1.776 1.00 95.38 183 SER A C 1
ATOM 1490 O O . SER A 1 183 ? -11.452 3.577 1.570 1.00 95.38 183 SER A O 1
ATOM 1492 N N . ILE A 1 184 ? -9.460 3.287 2.551 1.00 94.38 184 ILE A N 1
ATOM 1493 C CA . ILE A 1 184 ? -9.809 2.036 3.237 1.00 94.38 184 ILE A CA 1
ATOM 1494 C C . ILE A 1 184 ? -10.882 2.256 4.306 1.00 94.38 184 ILE A C 1
ATOM 1496 O O . ILE A 1 184 ? -11.836 1.483 4.378 1.00 94.38 184 ILE A O 1
ATOM 1500 N N . LEU A 1 185 ? -10.728 3.285 5.143 1.00 92.38 185 LEU A N 1
ATOM 1501 C CA . LEU A 1 185 ? -11.686 3.589 6.207 1.00 92.38 185 LEU A CA 1
ATOM 1502 C C . LEU A 1 185 ? -13.059 3.982 5.641 1.00 92.38 185 LEU A C 1
ATOM 1504 O O . LEU A 1 185 ? -14.080 3.570 6.195 1.00 92.38 185 LEU A O 1
ATOM 1508 N N . ASP A 1 186 ? -13.079 4.701 4.519 1.00 91.94 186 ASP A N 1
ATOM 1509 C CA . ASP A 1 186 ? -14.307 5.049 3.801 1.00 91.94 186 ASP A CA 1
ATOM 1510 C C . ASP A 1 186 ? -14.990 3.798 3.213 1.00 91.94 186 ASP A C 1
ATOM 1512 O O . ASP A 1 186 ? -16.197 3.612 3.386 1.00 91.94 186 ASP A O 1
ATOM 1516 N N . GLU A 1 187 ? -14.228 2.892 2.587 1.00 92.25 187 GLU A N 1
ATOM 1517 C CA . GLU A 1 187 ? -14.743 1.643 1.998 1.00 92.25 187 GLU A CA 1
ATOM 1518 C C . GLU A 1 187 ? -15.381 0.721 3.043 1.00 92.25 187 GLU A C 1
ATOM 1520 O O . GLU A 1 187 ? -16.471 0.191 2.826 1.00 92.25 187 GLU A O 1
ATOM 1525 N N . ILE A 1 188 ? -14.741 0.561 4.205 1.00 90.06 188 ILE A N 1
ATOM 1526 C CA . ILE A 1 188 ? -15.285 -0.248 5.310 1.00 90.06 188 ILE A CA 1
ATOM 1527 C C . ILE A 1 188 ? -16.331 0.512 6.140 1.00 90.06 188 ILE A C 1
ATOM 1529 O O . ILE A 1 188 ? -16.804 -0.004 7.153 1.00 90.06 188 ILE A O 1
ATOM 1533 N N . LYS A 1 189 ? -16.702 1.729 5.714 1.00 88.12 189 LYS A N 1
ATOM 1534 C CA . LYS A 1 189 ? -17.715 2.596 6.335 1.00 88.12 189 LYS A CA 1
ATOM 1535 C C . LYS A 1 189 ? -17.440 2.889 7.815 1.00 88.12 189 LYS A C 1
ATOM 1537 O O . LYS A 1 189 ? -18.378 3.011 8.608 1.00 88.12 189 LYS A O 1
ATOM 1542 N N . ALA A 1 190 ? -16.167 3.006 8.188 1.00 88.50 190 ALA A N 1
ATOM 1543 C CA . ALA A 1 190 ? -15.764 3.342 9.548 1.00 88.50 190 ALA A CA 1
ATOM 1544 C C . ALA A 1 190 ? -16.237 4.756 9.923 1.00 88.50 190 ALA A C 1
ATOM 1546 O O . ALA A 1 190 ? -16.180 5.679 9.109 1.00 88.50 190 ALA A O 1
ATOM 1547 N N . GLU A 1 191 ? -16.667 4.965 11.169 1.00 91.25 191 GLU A N 1
ATOM 1548 C CA . GLU A 1 191 ? -16.908 6.321 11.662 1.00 91.25 191 GLU A CA 1
ATOM 1549 C C . GLU A 1 191 ? -15.580 6.943 12.107 1.00 91.25 191 GLU A C 1
ATOM 1551 O O . GLU A 1 191 ? -15.088 6.686 13.207 1.00 91.25 191 GLU A O 1
ATOM 1556 N N . VAL A 1 192 ? -14.977 7.747 11.233 1.00 92.56 192 VAL A N 1
ATOM 1557 C CA . VAL A 1 192 ? -13.678 8.380 11.481 1.00 92.56 192 VAL A CA 1
ATOM 1558 C C . VAL A 1 192 ? -13.864 9.648 12.317 1.00 92.56 192 VAL A C 1
ATOM 1560 O O . VAL A 1 192 ? -14.356 10.661 11.826 1.00 92.56 192 VAL A O 1
ATOM 1563 N N . LYS A 1 193 ? -13.444 9.615 13.587 1.00 93.25 193 LYS A N 1
ATOM 1564 C CA . LYS A 1 193 ? -13.419 10.799 14.467 1.00 93.25 193 LYS A CA 1
ATOM 1565 C C . LYS A 1 193 ? -12.209 11.686 14.194 1.00 93.25 193 LYS A C 1
ATOM 1567 O O . LYS A 1 193 ? -12.299 12.906 14.297 1.00 93.25 193 LYS A O 1
ATOM 1572 N N . SER A 1 194 ? -11.076 11.078 13.855 1.00 93.31 194 SER A N 1
ATOM 1573 C CA . SER A 1 194 ? -9.878 11.791 13.425 1.00 93.31 194 SER A CA 1
ATOM 1574 C C . SER A 1 194 ? -9.046 10.925 12.487 1.00 93.31 194 SER A C 1
ATOM 1576 O O . SER A 1 194 ? -8.978 9.707 12.640 1.00 93.31 194 SER A O 1
ATOM 1578 N N . LEU A 1 195 ? -8.412 11.565 11.510 1.00 93.38 195 LEU A N 1
ATOM 1579 C CA . LEU A 1 195 ? -7.405 10.961 10.648 1.00 93.38 195 LEU A CA 1
ATOM 1580 C C . LEU A 1 195 ? -6.373 12.034 10.319 1.00 93.38 195 LEU A C 1
ATOM 1582 O O . LEU A 1 195 ? -6.677 13.000 9.617 1.00 93.38 195 LEU A O 1
ATOM 1586 N N . LYS A 1 196 ? -5.166 11.870 10.847 1.00 92.81 196 LYS A N 1
ATOM 1587 C CA . LYS A 1 196 ? -4.055 12.808 10.682 1.00 92.81 196 LYS A CA 1
ATOM 1588 C C . LYS A 1 196 ? -2.778 12.035 10.395 1.00 92.81 196 LYS A C 1
ATOM 1590 O O . LYS A 1 196 ? -2.632 10.889 10.810 1.00 92.81 196 LYS A O 1
ATOM 1595 N N . GLY A 1 197 ? -1.854 12.667 9.693 1.00 86.06 197 GLY A N 1
ATOM 1596 C CA . GLY A 1 197 ? -0.535 12.110 9.459 1.00 86.06 197 GLY A CA 1
ATOM 1597 C C . GLY A 1 197 ? 0.509 13.208 9.440 1.00 86.06 197 GLY A C 1
ATOM 1598 O O . GLY A 1 197 ? 0.229 14.319 8.9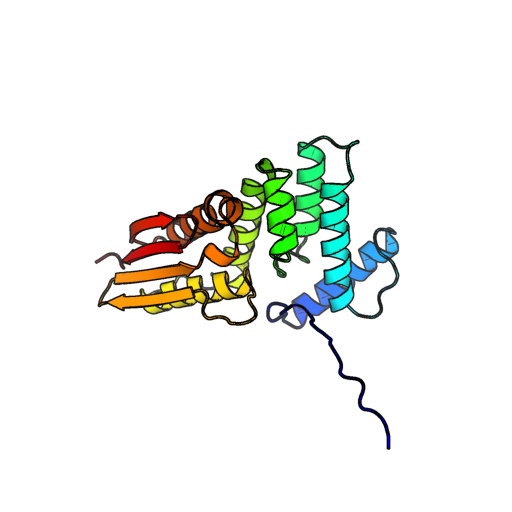93 1.00 86.06 197 GLY A O 1
ATOM 1599 N N . ASP A 1 198 ? 1.690 12.878 9.933 1.00 84.69 198 ASP A N 1
ATOM 1600 C CA . ASP A 1 198 ? 2.906 13.669 9.822 1.00 84.69 198 ASP A CA 1
ATOM 1601 C C . ASP A 1 198 ? 4.066 12.768 9.353 1.00 84.69 198 ASP A C 1
ATOM 1603 O O . ASP A 1 198 ? 3.873 11.635 8.902 1.00 84.69 198 ASP A O 1
ATOM 1607 N N 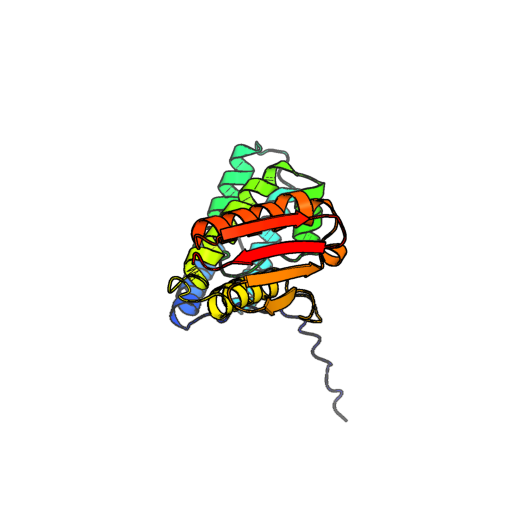. ASN A 1 199 ? 5.293 13.280 9.414 1.00 78.25 199 ASN A N 1
ATOM 1608 C CA . ASN A 1 199 ? 6.496 12.543 9.030 1.00 78.25 199 ASN A CA 1
ATOM 1609 C C . ASN A 1 199 ? 6.929 11.472 10.053 1.00 78.25 199 ASN A C 1
ATOM 1611 O O . ASN A 1 199 ? 7.926 10.791 9.817 1.00 78.25 199 ASN A O 1
ATOM 1615 N N . ILE A 1 200 ? 6.223 11.329 11.178 1.00 82.25 200 ILE A N 1
ATOM 1616 C CA . ILE A 1 200 ? 6.537 10.398 12.268 1.00 82.25 200 ILE A CA 1
ATOM 1617 C C . ILE A 1 200 ? 5.430 9.351 12.426 1.00 82.25 200 ILE A C 1
ATOM 1619 O O . ILE A 1 200 ? 5.730 8.166 12.582 1.00 82.25 200 ILE A O 1
ATOM 1623 N N . THR A 1 201 ? 4.160 9.750 12.350 1.00 88.75 201 THR A N 1
ATOM 1624 C CA . THR A 1 201 ? 2.987 8.891 12.538 1.00 88.75 201 THR A CA 1
ATOM 1625 C C . THR A 1 201 ? 1.838 9.215 11.591 1.00 88.75 201 THR A C 1
ATOM 1627 O O . THR A 1 201 ? 1.583 10.366 11.261 1.00 88.75 201 THR A O 1
ATOM 1630 N N . ILE A 1 202 ? 1.084 8.182 11.220 1.00 90.06 202 ILE A N 1
ATOM 1631 C CA . ILE A 1 202 ? -0.278 8.293 10.693 1.00 90.06 202 ILE A CA 1
ATOM 1632 C C . ILE A 1 202 ? -1.211 7.723 11.758 1.00 90.06 202 ILE A C 1
ATOM 1634 O O . ILE A 1 202 ? -1.097 6.553 12.116 1.00 90.06 202 ILE A O 1
ATOM 1638 N N . GLU A 1 203 ? -2.122 8.544 12.268 1.00 92.56 203 GLU A N 1
ATOM 1639 C CA . GLU A 1 203 ? -3.057 8.194 13.333 1.00 92.56 203 GLU A CA 1
ATOM 1640 C C . GLU A 1 203 ? -4.501 8.325 12.845 1.00 92.56 203 GLU A C 1
ATOM 1642 O O . GLU A 1 203 ? -4.898 9.362 12.309 1.00 92.56 203 GLU A O 1
ATOM 1647 N N . ALA A 1 204 ? -5.300 7.288 13.088 1.00 93.75 204 ALA A N 1
ATOM 1648 C CA . ALA A 1 204 ? -6.741 7.307 12.889 1.00 93.75 204 ALA A CA 1
ATOM 1649 C C . ALA A 1 204 ? -7.465 6.901 14.173 1.00 93.75 204 ALA A C 1
ATOM 1651 O O . ALA A 1 204 ? -7.116 5.895 14.791 1.00 93.75 204 ALA A O 1
ATOM 1652 N N . VAL A 1 205 ? -8.500 7.647 14.551 1.00 93.69 205 VAL A N 1
ATOM 1653 C CA . VAL A 1 205 ? -9.458 7.252 15.588 1.00 93.69 205 VAL A CA 1
ATOM 1654 C C . VAL A 1 205 ? -10.771 6.914 14.905 1.00 93.69 205 VAL A C 1
ATOM 1656 O O . VAL A 1 205 ? -11.381 7.762 14.250 1.00 93.69 205 VAL A O 1
ATOM 1659 N N . VAL A 1 206 ? -11.197 5.668 15.070 1.00 92.81 206 VAL A N 1
ATOM 1660 C CA . VAL A 1 206 ? -12.388 5.104 14.437 1.00 92.81 206 VAL A CA 1
ATOM 1661 C C . VAL A 1 206 ? -13.338 4.558 15.488 1.00 92.81 206 VAL A C 1
ATOM 1663 O O . VAL A 1 206 ? -12.903 4.004 16.496 1.00 92.81 206 VAL A O 1
ATOM 1666 N N . CYS A 1 207 ? -14.635 4.699 15.251 1.00 87.88 207 CYS A N 1
ATOM 1667 C CA . CYS A 1 207 ? -15.681 4.127 16.085 1.00 87.88 207 CYS A CA 1
ATOM 1668 C C . CYS A 1 207 ? -16.632 3.270 15.245 1.00 87.88 207 CYS A C 1
ATOM 1670 O O . CYS A 1 207 ? -16.764 3.441 14.030 1.00 87.88 207 CYS A O 1
ATOM 1672 N N . THR A 1 208 ? -17.285 2.321 15.908 1.00 80.25 208 THR A N 1
ATOM 1673 C CA . THR A 1 208 ? -18.480 1.665 15.366 1.00 80.25 208 THR A CA 1
ATOM 1674 C C . THR A 1 208 ? -19.659 2.616 15.514 1.00 80.25 208 THR A C 1
ATOM 1676 O O . THR A 1 208 ? -19.784 3.271 16.549 1.00 80.25 208 THR A O 1
ATOM 1679 N N . ARG A 1 209 ? -20.498 2.712 14.475 1.00 66.31 209 ARG A N 1
ATOM 1680 C CA . ARG A 1 209 ? -21.736 3.495 14.541 1.00 66.31 209 ARG A CA 1
ATOM 1681 C C . ARG A 1 209 ? -22.607 2.891 15.642 1.00 66.31 209 ARG A C 1
ATOM 1683 O O . ARG A 1 209 ? -22.984 1.726 15.535 1.00 66.31 209 ARG A O 1
ATOM 1690 N N . SER A 1 210 ? -22.835 3.660 16.699 1.00 53.28 210 SER A N 1
ATOM 1691 C CA . SER A 1 210 ? -23.787 3.358 17.773 1.00 53.28 210 SER A CA 1
ATOM 1692 C C . SER A 1 210 ? -25.222 3.470 17.286 1.00 53.28 210 SER A C 1
ATOM 1694 O O . SER A 1 210 ? -25.484 4.459 16.562 1.00 53.28 210 SER A O 1
#

Secondary structure (DSSP, 8-state):
------------------HHHHHHHHHHHHHHHHTTSS---SSHHHHHHHHHHHHHHHHHH-TTS-HHHHHHHHHHHHHSTTTTTSPPPHHHHHHHHHH-GGGHHHHHHHHHHHHHHHT-SS--SSHHHHHHHHHHHHHHHS--SSS-SEEEEEETTEEEEEEEGGGT-HHHIIIIIHHHHHHHHHHTT-EEEEEEE-SSEEEEEEE---

pLDDT: mean 74.03, std 15.76, range [28.31, 95.69]

Radius of gyration: 18.68 Å; chains: 1; bounding box: 58×43×49 Å